Protein AF-W4VEG2-F1 (afdb_monomer_lite)

Foldseek 3Di:
DLLQLLLVLLVVLVCCVPPVVWAWPDADPVNQWTWTWDDDDQEIEIEIEGQDADQALVVVVVVQLVVVVVCVVPVPPPDDGHAYEYEYEHSYQDHHPDPNVVVQWDQDPDPRYGIYGYAYHHPDPVSQVVVCVVVVNDDDDDDDGDPDPVVSVVSSVVSVVVSVVSNVVVVVVVVVVVVVPPVPVVVVVVVVVVVVVVVCCVVVPDDPPDDD

Organism: NCBI:txid1298598

pLDDT: mean 80.99, std 11.55, range [42.34, 93.94]

Sequence (212 aa):
MYIKNQLIQKKLVLHLMEKEEFELLSFSNTREEYLLWKKEKRKTDIVRVSLNQYDWKRDLASSVETFEKRAVQQLRLPFLQERISFHHMFICENQPVDDWEELISSSGRANKIDQSYIYIYGKDKEEIDRFYQQSNVSSSFLFSVPENLLELEYQIELLKQRITQLHKEAEKEILAMFSKGKPRYSYVLLAINILVFLFLEYAGGAPLIPKF

Secondary structure (DSSP, 8-state):
-HHHHHHHHHHHHHHHHHHS-PEEEEE-TTSSEEEEEEEETTEEEEEEEE----SSHHHHHHHHHHHHHHHHHHS---TTTPEEEEEEEEE-S---SS--GGGSEEE-SSTTEEEEEEEEESS-THHHHHHHHHTT---PPPPP--S-HHHHHHHHHHHHHHHHHHHHHHHHHHHHHHHH---HHHHHHHHHHHHHHHHHHHHS--------

Radius of gyration: 25.27 Å; chains: 1; bounding box: 69×48×74 Å

Structure (mmCIF, N/CA/C/O backbone):
data_AF-W4VEG2-F1
#
_entry.id   AF-W4VEG2-F1
#
loop_
_atom_site.group_PDB
_atom_site.id
_atom_site.type_symbol
_atom_site.label_atom_id
_atom_site.label_alt_id
_atom_site.label_comp_id
_atom_site.label_asym_id
_atom_site.label_entity_id
_atom_site.label_seq_id
_atom_site.pdbx_PDB_ins_code
_atom_site.Cartn_x
_atom_site.Cartn_y
_atom_site.Cartn_z
_atom_site.occupancy
_atom_site.B_iso_or_equiv
_atom_site.auth_seq_id
_atom_site.auth_comp_id
_atom_site.auth_asym_id
_atom_site.auth_atom_id
_atom_site.pdbx_PDB_model_num
ATOM 1 N N . MET A 1 1 ? -8.288 3.543 20.782 1.00 66.44 1 MET A N 1
ATOM 2 C CA . MET A 1 1 ? -9.124 2.978 19.705 1.00 66.44 1 MET A CA 1
ATOM 3 C C . MET A 1 1 ? -8.403 3.144 18.356 1.00 66.44 1 MET A C 1
ATOM 5 O O . MET A 1 1 ? -8.053 2.127 17.771 1.00 66.44 1 MET A O 1
ATOM 9 N N . TYR A 1 2 ? -7.877 4.336 18.044 1.00 82.12 2 TYR A N 1
ATOM 10 C CA . TYR A 1 2 ? -6.885 4.593 16.972 1.00 82.12 2 TYR A CA 1
ATOM 11 C C . TYR A 1 2 ? -5.683 3.615 16.869 1.00 82.12 2 TYR A C 1
ATOM 13 O O . TYR A 1 2 ? -5.369 3.128 15.786 1.00 82.12 2 TYR A O 1
ATOM 21 N N . ILE A 1 3 ? -5.032 3.252 17.986 1.00 84.69 3 ILE A N 1
ATOM 22 C CA . ILE A 1 3 ? -3.888 2.307 17.990 1.00 84.69 3 ILE A CA 1
ATOM 23 C C . ILE A 1 3 ? -4.283 0.920 17.449 1.00 84.69 3 ILE A C 1
ATOM 25 O O . ILE A 1 3 ? -3.511 0.285 16.733 1.00 84.69 3 ILE A O 1
ATOM 29 N N . LYS A 1 4 ? -5.509 0.454 17.726 1.00 86.56 4 LYS A N 1
ATOM 30 C CA . LYS A 1 4 ? -5.996 -0.831 17.201 1.00 86.56 4 LYS A CA 1
ATOM 31 C C . LYS A 1 4 ? -6.142 -0.769 15.678 1.00 86.56 4 LYS A C 1
ATOM 33 O O . LYS A 1 4 ? -5.677 -1.676 14.995 1.00 86.56 4 LYS A O 1
ATOM 38 N N . ASN A 1 5 ? -6.680 0.326 15.145 1.00 88.69 5 ASN A N 1
ATOM 39 C CA . ASN A 1 5 ? -6.802 0.539 13.700 1.00 88.69 5 ASN A CA 1
ATOM 40 C C . ASN A 1 5 ? -5.427 0.594 13.024 1.00 88.69 5 ASN A C 1
ATOM 42 O O . ASN A 1 5 ? -5.228 -0.026 11.982 1.00 88.69 5 ASN A O 1
ATOM 46 N N . GLN A 1 6 ? -4.443 1.243 13.656 1.00 89.88 6 GLN A N 1
ATOM 47 C CA . GLN A 1 6 ? -3.061 1.238 13.170 1.00 89.88 6 GLN A CA 1
ATOM 48 C C . GLN A 1 6 ? -2.461 -0.169 13.091 1.00 89.88 6 GLN A C 1
ATOM 50 O O . GLN A 1 6 ? -1.716 -0.454 12.149 1.00 89.88 6 GLN A O 1
ATOM 55 N N . LEU A 1 7 ? -2.749 -1.027 14.076 1.00 89.75 7 LEU A N 1
ATOM 56 C CA . LEU A 1 7 ? -2.309 -2.420 14.065 1.00 89.75 7 LEU A CA 1
ATOM 57 C C . LEU A 1 7 ? -2.978 -3.184 12.916 1.00 89.75 7 LEU A C 1
ATOM 59 O O . LEU A 1 7 ? -2.284 -3.853 12.153 1.00 89.75 7 LEU A O 1
ATOM 63 N N . ILE A 1 8 ? -4.301 -3.064 12.775 1.00 88.88 8 ILE A N 1
ATOM 64 C CA . ILE A 1 8 ? -5.080 -3.740 11.725 1.00 88.88 8 ILE A CA 1
ATOM 65 C C . ILE A 1 8 ? -4.581 -3.322 10.342 1.00 88.88 8 ILE A C 1
ATOM 67 O O . ILE A 1 8 ? -4.252 -4.184 9.533 1.00 88.88 8 ILE A O 1
ATOM 71 N N . GLN A 1 9 ? -4.401 -2.020 10.108 1.00 92.00 9 GLN A N 1
ATOM 72 C CA . GLN A 1 9 ? -3.837 -1.497 8.865 1.00 92.00 9 GLN A CA 1
ATOM 73 C C . GLN A 1 9 ? -2.504 -2.157 8.525 1.00 92.00 9 GLN A C 1
ATOM 75 O O . GLN A 1 9 ? -2.311 -2.639 7.415 1.00 92.00 9 GLN A O 1
ATOM 80 N N . LYS A 1 10 ? -1.571 -2.191 9.479 1.00 92.19 10 LYS A N 1
ATOM 81 C CA . LYS A 1 10 ? -0.222 -2.711 9.229 1.00 92.19 10 LYS A CA 1
ATOM 82 C C . LYS A 1 10 ? -0.215 -4.221 9.044 1.00 92.19 10 LYS A C 1
ATOM 84 O O . LYS A 1 10 ? 0.523 -4.711 8.198 1.00 92.19 10 LYS A O 1
ATOM 89 N N . LYS A 1 11 ? -1.051 -4.951 9.787 1.00 91.19 11 LYS A N 1
ATOM 90 C CA . LYS A 1 11 ? -1.246 -6.390 9.575 1.00 91.19 11 LYS A CA 1
ATOM 91 C C . LYS A 1 11 ? -1.828 -6.668 8.186 1.00 91.19 11 LYS A C 1
ATOM 93 O O . LYS A 1 11 ? -1.342 -7.577 7.525 1.00 91.19 11 LYS A O 1
ATOM 98 N N . LEU A 1 12 ? -2.790 -5.863 7.723 1.00 90.00 12 LEU A N 1
ATOM 99 C CA . LEU A 1 12 ? -3.377 -5.996 6.387 1.00 90.00 12 LEU A CA 1
ATOM 100 C C . LEU A 1 12 ? -2.335 -5.730 5.300 1.00 90.00 12 LEU A C 1
ATOM 102 O O . LEU A 1 12 ? -2.153 -6.553 4.413 1.00 90.00 12 LEU A O 1
ATOM 106 N N . VAL A 1 13 ? -1.613 -4.611 5.398 1.00 92.38 13 VAL A N 1
ATOM 107 C CA . VAL A 1 13 ? -0.546 -4.250 4.452 1.00 92.38 13 VAL A CA 1
ATOM 108 C C . VAL A 1 13 ? 0.514 -5.346 4.392 1.00 92.38 13 VAL A C 1
ATOM 110 O O . VAL A 1 13 ? 0.876 -5.782 3.305 1.00 92.38 13 VAL A O 1
ATOM 113 N N . LEU A 1 14 ? 0.979 -5.835 5.545 1.00 92.00 14 LEU A N 1
ATOM 114 C CA . LEU A 1 14 ? 1.978 -6.899 5.586 1.00 92.00 14 LEU A CA 1
ATOM 115 C C . LEU A 1 14 ? 1.453 -8.199 4.966 1.00 92.00 14 LEU A C 1
ATOM 117 O O . LEU A 1 14 ? 2.168 -8.845 4.209 1.00 92.00 14 LEU A O 1
ATOM 121 N N . HIS A 1 15 ? 0.204 -8.563 5.256 1.00 90.19 15 HIS A N 1
ATOM 122 C CA . HIS A 1 15 ? -0.434 -9.732 4.668 1.00 90.19 15 HIS A CA 1
ATOM 123 C C . HIS A 1 15 ? -0.527 -9.622 3.139 1.00 90.19 15 HIS A C 1
ATOM 125 O O . HIS A 1 15 ? -0.144 -10.561 2.445 1.00 90.19 15 HIS A O 1
ATOM 131 N N . LEU A 1 16 ? -0.946 -8.466 2.612 1.00 90.38 16 LEU A N 1
ATOM 132 C CA . LEU A 1 16 ? -0.981 -8.215 1.169 1.00 90.38 16 LEU A CA 1
ATOM 133 C C . LEU A 1 16 ? 0.408 -8.360 0.534 1.00 90.38 16 LEU A C 1
ATOM 135 O O . LEU A 1 16 ? 0.533 -8.960 -0.530 1.00 90.38 16 LEU A O 1
ATOM 139 N N . MET A 1 17 ? 1.452 -7.861 1.198 1.00 90.62 17 MET A N 1
ATOM 140 C CA . MET A 1 17 ? 2.824 -7.963 0.698 1.00 90.62 17 MET A CA 1
ATOM 141 C C . MET A 1 17 ? 3.369 -9.397 0.729 1.00 90.62 17 MET A C 1
ATOM 143 O O . MET A 1 17 ? 3.946 -9.855 -0.250 1.00 90.62 17 MET A O 1
ATOM 147 N N . GLU A 1 18 ? 3.208 -10.115 1.844 1.00 89.38 18 GLU A N 1
ATOM 148 C CA . GLU A 1 18 ? 3.853 -11.421 2.049 1.00 89.38 18 GLU A CA 1
ATOM 149 C C . GLU A 1 18 ? 3.054 -12.609 1.498 1.00 89.38 18 GLU A C 1
ATOM 151 O O . GLU A 1 18 ? 3.648 -13.637 1.172 1.00 89.38 18 GLU A O 1
ATOM 156 N N . LYS A 1 19 ? 1.718 -12.524 1.457 1.00 86.75 19 LYS A N 1
ATOM 157 C CA . LYS A 1 19 ? 0.848 -13.637 1.031 1.00 86.75 19 LYS A CA 1
ATOM 158 C C . LYS A 1 19 ? 0.295 -13.458 -0.365 1.00 86.75 19 LYS A C 1
ATOM 160 O O . LYS A 1 19 ? 0.164 -14.438 -1.086 1.00 86.75 19 LYS A O 1
ATOM 165 N N . GLU A 1 20 ? -0.008 -12.221 -0.730 1.00 85.62 20 GLU A N 1
ATOM 166 C CA . GLU A 1 20 ? -0.713 -11.917 -1.972 1.00 85.62 20 GLU A CA 1
ATOM 167 C C . GLU A 1 20 ? 0.189 -11.247 -3.013 1.00 85.62 20 GLU A C 1
ATOM 169 O O . GLU A 1 20 ? -0.298 -10.870 -4.078 1.00 85.62 20 GLU A O 1
ATOM 174 N N . GLU A 1 21 ? 1.493 -11.144 -2.730 1.00 87.00 21 GLU A N 1
ATOM 175 C CA . GLU A 1 21 ? 2.531 -10.618 -3.630 1.00 87.00 21 GLU A CA 1
ATOM 176 C C . GLU A 1 21 ? 2.254 -9.181 -4.104 1.00 87.00 21 GLU A C 1
ATOM 178 O O . GLU A 1 21 ? 2.608 -8.790 -5.215 1.00 87.00 21 GLU A O 1
ATOM 183 N N . PHE A 1 22 ? 1.599 -8.375 -3.265 1.00 89.88 22 PHE A N 1
ATOM 184 C CA . PHE A 1 22 ? 1.465 -6.950 -3.533 1.00 89.88 22 PHE A CA 1
ATOM 185 C C . PHE A 1 22 ? 2.784 -6.231 -3.261 1.00 89.88 22 PHE A C 1
ATOM 187 O O . PHE A 1 22 ? 3.398 -6.366 -2.203 1.00 89.88 22 PHE A O 1
ATOM 194 N N . GLU A 1 23 ? 3.180 -5.371 -4.185 1.00 88.38 23 GLU A N 1
ATOM 195 C CA . GLU A 1 23 ? 4.332 -4.505 -4.000 1.00 88.38 23 GLU A CA 1
ATOM 196 C C . GLU A 1 23 ? 3.895 -3.176 -3.376 1.00 88.38 23 GLU A C 1
ATOM 198 O O . GLU A 1 23 ? 2.871 -2.590 -3.739 1.00 88.38 23 GLU A O 1
ATOM 203 N N . LEU A 1 24 ? 4.690 -2.669 -2.434 1.00 90.62 24 LEU A N 1
ATOM 204 C CA . LEU A 1 24 ? 4.470 -1.352 -1.847 1.00 90.62 24 LEU A CA 1
ATOM 205 C C . LEU A 1 24 ? 5.033 -0.275 -2.782 1.00 90.62 24 LEU A C 1
ATOM 207 O O . LEU A 1 24 ? 6.245 -0.209 -2.979 1.00 90.62 24 LEU A O 1
ATOM 211 N N . LEU A 1 25 ? 4.163 0.585 -3.314 1.00 85.81 25 LEU A N 1
ATOM 212 C CA . LEU A 1 25 ? 4.545 1.710 -4.173 1.00 85.81 25 LEU A CA 1
ATOM 213 C C . LEU A 1 25 ? 5.001 2.919 -3.363 1.00 85.81 25 LEU A C 1
ATOM 215 O O . LEU A 1 25 ? 5.999 3.557 -3.685 1.00 85.81 25 LEU A O 1
ATOM 219 N N . SER A 1 26 ? 4.223 3.283 -2.345 1.00 84.88 26 SER A N 1
ATOM 220 C CA . SER A 1 26 ? 4.515 4.427 -1.487 1.00 84.88 26 SER A CA 1
ATOM 221 C C . SER A 1 26 ? 3.699 4.375 -0.200 1.00 84.88 26 SER A C 1
ATOM 223 O O . SER A 1 26 ? 2.746 3.608 -0.056 1.00 84.88 26 SER A O 1
ATOM 225 N N . PHE A 1 27 ? 4.085 5.206 0.759 1.00 86.94 27 PHE A N 1
ATOM 226 C CA . PHE A 1 27 ? 3.334 5.443 1.984 1.00 86.94 27 PHE A CA 1
ATOM 227 C C . PHE A 1 27 ? 3.477 6.910 2.395 1.00 86.94 27 PHE A C 1
ATOM 229 O O . PHE A 1 27 ? 4.456 7.568 2.036 1.00 86.94 27 PHE A O 1
ATOM 236 N N . SER A 1 28 ? 2.498 7.444 3.128 1.00 85.69 28 SER A N 1
ATOM 237 C CA . SER A 1 28 ? 2.560 8.823 3.624 1.00 85.69 28 SER A CA 1
ATOM 238 C C . SER A 1 28 ? 3.651 8.983 4.691 1.00 85.69 28 SER A C 1
ATOM 240 O O . SER A 1 28 ? 3.990 8.030 5.395 1.00 85.69 28 SER A O 1
ATOM 242 N N . ASN A 1 29 ? 4.175 10.200 4.880 1.00 76.19 29 ASN A N 1
ATOM 243 C CA . ASN A 1 29 ? 5.172 10.476 5.929 1.00 76.19 29 ASN A CA 1
ATOM 244 C C . ASN A 1 29 ? 4.663 10.098 7.331 1.00 76.19 29 ASN A C 1
ATOM 246 O O . ASN A 1 29 ? 5.425 9.601 8.157 1.00 76.19 29 ASN A O 1
ATOM 250 N N . THR A 1 30 ? 3.365 10.297 7.578 1.00 80.50 30 THR A N 1
ATOM 251 C CA . THR A 1 30 ? 2.687 9.931 8.830 1.00 80.50 30 THR A CA 1
ATOM 252 C C . THR A 1 30 ? 2.372 8.438 8.928 1.00 80.50 30 THR A C 1
ATOM 254 O O . THR A 1 30 ? 1.980 7.968 9.993 1.00 80.50 30 THR A O 1
ATOM 257 N N . ARG A 1 31 ? 2.582 7.665 7.849 1.00 82.62 31 ARG A N 1
ATOM 258 C CA . ARG A 1 31 ? 2.250 6.234 7.742 1.00 82.62 31 ARG A CA 1
ATOM 259 C C . ARG A 1 31 ? 0.776 5.933 8.015 1.00 82.62 31 ARG A C 1
ATOM 261 O O . ARG A 1 31 ? 0.436 4.850 8.497 1.00 82.62 31 ARG A O 1
ATOM 268 N N . GLU A 1 32 ? -0.071 6.904 7.708 1.00 87.81 32 GLU A N 1
ATOM 269 C CA . GLU A 1 32 ? -1.527 6.797 7.776 1.00 87.81 32 GLU A CA 1
ATOM 270 C C . GLU A 1 32 ? -2.106 6.241 6.483 1.00 87.81 32 GLU A C 1
ATOM 272 O O . GLU A 1 32 ? -3.211 5.709 6.503 1.00 87.81 32 GLU A O 1
ATOM 277 N N . GLU A 1 33 ? -1.349 6.300 5.386 1.00 91.06 33 GLU A N 1
ATOM 278 C CA . GLU A 1 33 ? -1.761 5.781 4.087 1.00 91.06 33 GLU A CA 1
ATOM 279 C C . GLU A 1 33 ? -0.655 4.932 3.470 1.00 91.06 33 GLU A C 1
ATOM 281 O O . GLU A 1 33 ? 0.503 5.351 3.420 1.00 91.06 33 GLU A O 1
ATOM 286 N N . TYR A 1 34 ? -1.032 3.755 2.978 1.00 93.12 34 TYR A N 1
ATOM 287 C CA . TYR A 1 34 ? -0.176 2.860 2.207 1.00 93.12 34 TYR A CA 1
ATOM 288 C C . TYR A 1 34 ? -0.795 2.642 0.838 1.00 93.12 34 TYR A C 1
ATOM 290 O O . TYR A 1 34 ? -2.005 2.433 0.724 1.00 93.12 34 TYR A O 1
ATOM 298 N N . LEU A 1 35 ? 0.047 2.675 -0.187 1.00 92.38 35 LEU A N 1
ATOM 299 C CA . LEU A 1 35 ? -0.332 2.390 -1.554 1.00 92.38 35 LEU A CA 1
ATOM 300 C C . LEU A 1 35 ? 0.396 1.143 -2.027 1.00 92.38 35 LEU A C 1
ATOM 302 O O . LEU A 1 35 ? 1.623 1.131 -2.127 1.00 92.38 35 LEU A O 1
ATOM 306 N N . LEU A 1 36 ? -0.379 0.117 -2.341 1.00 92.19 36 LEU A N 1
ATOM 307 C CA . LEU A 1 36 ? 0.106 -1.131 -2.887 1.00 92.19 36 LEU A CA 1
ATOM 308 C C . LEU A 1 36 ? -0.436 -1.331 -4.294 1.00 92.19 36 LEU A C 1
ATOM 310 O O . LEU A 1 36 ? -1.517 -0.848 -4.635 1.00 92.19 36 LEU A O 1
ATOM 314 N N . TRP A 1 37 ? 0.303 -2.075 -5.098 1.00 89.75 37 TRP A N 1
ATOM 315 C CA . TRP A 1 37 ? -0.172 -2.532 -6.393 1.00 89.75 37 TRP A CA 1
ATOM 316 C C . TRP A 1 37 ? 0.181 -3.992 -6.617 1.00 89.75 37 TRP A C 1
ATOM 318 O O . TRP A 1 37 ? 1.151 -4.515 -6.070 1.00 89.75 37 TRP A O 1
ATOM 328 N N . LYS A 1 38 ? -0.621 -4.639 -7.447 1.00 88.69 38 LYS A N 1
ATOM 329 C CA . LYS A 1 38 ? -0.327 -5.947 -8.001 1.00 88.69 38 LYS A CA 1
ATOM 330 C C . LYS A 1 38 ? -0.684 -5.918 -9.469 1.00 88.69 38 LYS A C 1
ATOM 332 O O . LYS A 1 38 ? -1.748 -5.436 -9.860 1.00 88.69 38 LYS A O 1
ATOM 337 N N . LYS A 1 39 ? 0.223 -6.430 -10.288 1.00 85.12 39 LYS A N 1
ATOM 338 C CA . LYS A 1 39 ?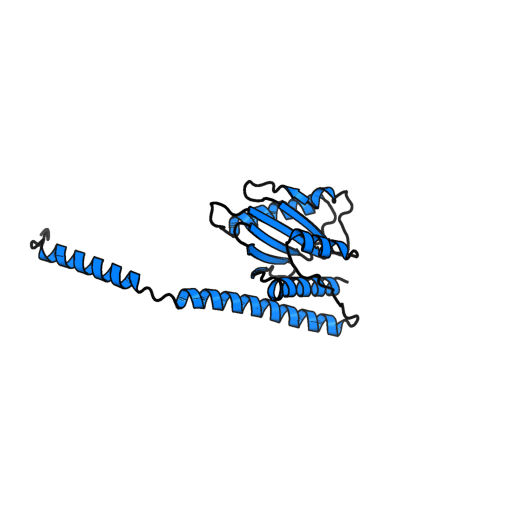 0.002 -6.566 -11.718 1.00 85.12 39 LYS A CA 1
ATOM 339 C C . LYS A 1 39 ? -0.225 -8.027 -12.051 1.00 85.12 39 LYS A C 1
ATOM 341 O O . LYS A 1 39 ? 0.688 -8.838 -11.938 1.00 85.12 39 LYS A O 1
ATOM 346 N N . GLU A 1 40 ? -1.418 -8.346 -12.536 1.00 82.12 40 GLU A N 1
ATOM 347 C CA . GLU A 1 40 ? -1.757 -9.683 -13.004 1.00 82.12 40 GLU A CA 1
ATOM 348 C C . GLU A 1 40 ? -2.207 -9.635 -14.470 1.00 82.12 40 GLU A C 1
ATOM 350 O O . GLU A 1 40 ? -3.285 -9.156 -14.828 1.00 82.12 40 GLU A O 1
ATOM 355 N N . LYS A 1 41 ? -1.358 -10.156 -15.365 1.00 80.12 41 LYS A N 1
ATOM 356 C CA . LYS A 1 41 ? -1.589 -10.185 -16.820 1.00 80.12 41 LYS A CA 1
ATOM 357 C C . LYS A 1 41 ? -1.857 -8.784 -17.402 1.00 80.12 41 LYS A C 1
ATOM 359 O O . LYS A 1 41 ? -0.916 -8.035 -17.648 1.00 80.12 41 LYS A O 1
ATOM 364 N N . ARG A 1 42 ? -3.126 -8.458 -17.681 1.00 79.44 42 ARG A N 1
ATOM 365 C CA . ARG A 1 42 ? -3.599 -7.179 -18.252 1.00 79.44 42 ARG A CA 1
ATOM 366 C C . ARG A 1 42 ? -4.441 -6.363 -17.263 1.00 79.44 42 ARG A C 1
ATOM 368 O O . ARG A 1 42 ? -5.075 -5.389 -17.668 1.00 79.44 42 ARG A O 1
ATOM 375 N N . LYS A 1 43 ? -4.479 -6.771 -15.995 1.00 83.06 43 LYS A N 1
ATOM 376 C CA . LYS A 1 43 ? -5.161 -6.063 -14.919 1.00 83.06 43 LYS A CA 1
ATOM 377 C C . LYS A 1 43 ? -4.131 -5.604 -13.894 1.00 83.06 43 LYS A C 1
ATOM 379 O O . LYS A 1 43 ? -3.197 -6.338 -13.573 1.00 83.06 43 LYS A O 1
ATOM 384 N N . THR A 1 44 ? -4.313 -4.387 -13.412 1.00 86.81 44 THR A N 1
ATOM 385 C CA . THR A 1 44 ? -3.506 -3.821 -12.337 1.00 86.81 44 THR A CA 1
ATOM 386 C C . THR A 1 44 ? -4.450 -3.452 -11.207 1.00 86.81 44 THR A C 1
ATOM 388 O O . THR A 1 44 ? -5.292 -2.568 -11.367 1.00 86.81 44 THR A O 1
ATOM 391 N N . ASP A 1 45 ? -4.316 -4.145 -10.083 1.00 89.88 45 ASP A N 1
ATOM 392 C CA . ASP A 1 45 ? -5.078 -3.879 -8.871 1.00 89.88 45 ASP A CA 1
ATOM 393 C C . ASP A 1 45 ? -4.261 -2.939 -7.987 1.00 89.88 45 ASP A C 1
ATOM 395 O O . ASP A 1 45 ? -3.108 -3.215 -7.650 1.00 89.88 45 ASP A O 1
ATOM 399 N N . ILE A 1 46 ? -4.846 -1.796 -7.642 1.00 90.38 46 ILE A N 1
ATOM 400 C CA . ILE A 1 46 ? -4.226 -0.775 -6.803 1.00 90.38 46 ILE A CA 1
ATOM 401 C C . ILE A 1 46 ? -5.006 -0.705 -5.500 1.00 90.38 46 ILE A C 1
ATOM 403 O O . ILE A 1 46 ? -6.190 -0.373 -5.496 1.00 90.38 46 ILE A O 1
ATOM 407 N N . VAL A 1 47 ? -4.332 -0.985 -4.388 1.00 92.81 47 VAL A N 1
ATOM 408 C CA . VAL A 1 47 ? -4.934 -1.007 -3.055 1.00 92.81 47 VAL A CA 1
ATOM 409 C C . VAL A 1 47 ? -4.400 0.165 -2.244 1.00 92.81 47 VAL A C 1
ATOM 411 O O . VAL A 1 47 ? -3.207 0.251 -1.949 1.00 92.81 47 VAL A O 1
ATOM 414 N N . ARG A 1 48 ? -5.295 1.075 -1.860 1.00 93.94 48 ARG A N 1
ATOM 415 C CA . ARG A 1 48 ? -5.021 2.157 -0.912 1.00 93.94 48 ARG A CA 1
ATOM 416 C C . ARG A 1 48 ? -5.551 1.739 0.451 1.00 93.94 48 ARG A C 1
ATOM 418 O O . ARG A 1 48 ? -6.750 1.537 0.588 1.00 93.94 48 ARG A O 1
ATOM 425 N N . VAL A 1 49 ? -4.690 1.667 1.462 1.00 93.50 49 VAL A N 1
ATOM 426 C CA . VAL A 1 49 ? -5.102 1.396 2.849 1.00 93.50 49 VAL A CA 1
ATOM 427 C C . VAL A 1 49 ? -4.872 2.644 3.697 1.00 93.50 49 VAL A C 1
ATOM 429 O O . VAL A 1 49 ? -3.724 3.029 3.920 1.00 93.50 49 VAL A O 1
ATOM 432 N N . SER A 1 50 ? -5.946 3.272 4.177 1.00 92.88 50 SER A N 1
ATOM 433 C CA . SER A 1 50 ? -5.927 4.571 4.865 1.00 92.88 50 SER A CA 1
ATOM 434 C C . SER A 1 50 ? -6.569 4.505 6.254 1.00 92.88 50 SER A C 1
ATOM 436 O O . SER A 1 50 ? -7.526 3.765 6.471 1.00 92.88 50 SER A O 1
ATOM 438 N N . LEU A 1 51 ? -6.044 5.292 7.195 1.00 92.19 51 LEU A N 1
ATOM 439 C CA . LEU A 1 51 ? -6.649 5.534 8.515 1.00 92.19 51 LEU A CA 1
ATOM 440 C C . LEU A 1 51 ? -7.538 6.783 8.546 1.00 92.19 51 LEU A C 1
ATOM 442 O O . LEU A 1 51 ? -8.079 7.122 9.597 1.00 92.19 51 LEU A O 1
ATOM 446 N N . ASN A 1 52 ? -7.651 7.494 7.424 1.00 90.12 52 ASN A N 1
ATOM 447 C CA . ASN A 1 52 ? -8.435 8.717 7.355 1.00 90.12 52 ASN A CA 1
ATOM 448 C C . ASN A 1 52 ? -9.926 8.410 7.511 1.00 90.12 52 ASN A C 1
ATOM 450 O O . ASN A 1 52 ? -10.441 7.472 6.902 1.00 90.12 52 ASN A O 1
ATOM 454 N N . GLN A 1 53 ? -10.608 9.237 8.299 1.00 88.50 53 GLN A N 1
ATOM 455 C CA . GLN A 1 53 ? -12.058 9.214 8.447 1.00 88.50 53 GLN A CA 1
ATOM 456 C C . GLN A 1 53 ? -12.671 10.363 7.645 1.00 88.50 53 GLN A C 1
ATOM 458 O O . GLN A 1 53 ? -12.116 11.462 7.601 1.00 88.50 53 GLN A O 1
ATOM 463 N N . TYR A 1 54 ? -13.824 10.099 7.035 1.00 89.50 54 TYR A N 1
ATOM 464 C CA . TYR A 1 54 ? -14.618 11.095 6.326 1.00 89.50 54 TYR A CA 1
ATOM 465 C C . TYR A 1 54 ? -16.026 11.117 6.907 1.00 89.50 54 TYR A C 1
ATOM 467 O O . TYR A 1 54 ? -16.692 10.085 6.938 1.00 89.50 54 TYR A O 1
ATOM 475 N N . ASP A 1 55 ? -16.478 12.293 7.334 1.00 88.62 55 ASP A N 1
ATOM 476 C CA . ASP A 1 55 ? -17.791 12.443 7.968 1.00 88.62 55 ASP A CA 1
ATOM 477 C C . ASP A 1 55 ? -18.925 12.576 6.933 1.00 88.62 55 ASP A C 1
ATOM 479 O O . ASP A 1 55 ? -20.075 12.239 7.218 1.00 88.62 55 ASP A O 1
ATOM 483 N N . TRP A 1 56 ? -18.598 12.996 5.703 1.00 88.44 56 TRP A N 1
ATOM 484 C CA . TRP A 1 56 ? -19.560 13.235 4.622 1.00 88.44 56 TRP A CA 1
ATOM 485 C C . TRP A 1 56 ? -19.200 12.501 3.328 1.00 88.44 56 TRP A C 1
ATOM 487 O O . TRP A 1 56 ? -18.038 12.454 2.907 1.00 88.44 56 TRP A O 1
ATOM 497 N N . LYS A 1 57 ? -20.234 12.023 2.620 1.00 89.50 57 LYS A N 1
ATOM 498 C CA . LYS A 1 57 ? -20.121 11.318 1.327 1.00 89.50 57 LYS A CA 1
ATOM 499 C C . LYS A 1 57 ? -19.306 12.100 0.296 1.00 89.50 57 LYS A C 1
ATOM 501 O O . LYS A 1 57 ? -18.497 11.530 -0.434 1.00 89.50 57 LYS A O 1
ATOM 506 N N . ARG A 1 58 ? -19.522 13.417 0.217 1.00 89.88 58 ARG A N 1
ATOM 507 C CA . ARG A 1 58 ? -18.856 14.286 -0.765 1.00 89.88 58 ARG A CA 1
ATOM 508 C C . ARG A 1 58 ? -17.341 14.301 -0.583 1.00 89.88 58 ARG A C 1
ATOM 510 O O . ARG A 1 58 ? -16.610 14.277 -1.571 1.00 89.88 58 ARG A O 1
ATOM 517 N N . ASP A 1 59 ? -16.881 14.335 0.660 1.00 91.06 59 ASP A N 1
ATOM 518 C CA . ASP A 1 59 ? -15.458 14.459 0.965 1.00 91.06 59 ASP A CA 1
ATOM 519 C C . ASP A 1 59 ? -14.739 13.130 0.715 1.00 91.06 59 ASP A C 1
ATOM 521 O O . ASP A 1 59 ? -13.654 13.117 0.127 1.00 91.06 59 ASP A O 1
ATOM 525 N N . LEU A 1 60 ? -15.403 12.012 1.028 1.00 90.12 60 LEU A N 1
ATOM 526 C CA . LEU A 1 60 ? -14.970 10.672 0.635 1.00 90.12 60 LEU A CA 1
ATOM 527 C C . LEU A 1 60 ? -14.849 10.546 -0.894 1.00 90.12 60 LEU A C 1
ATOM 529 O O . LEU A 1 60 ? -13.791 10.172 -1.403 1.00 90.12 60 LEU A O 1
ATOM 533 N N . ALA A 1 61 ? -15.898 10.918 -1.635 1.00 89.31 61 ALA A N 1
ATOM 534 C CA . ALA A 1 61 ? -15.908 10.851 -3.097 1.00 89.31 61 ALA A CA 1
ATOM 535 C C . ALA A 1 61 ? -14.804 11.720 -3.723 1.00 89.31 61 ALA A C 1
ATOM 537 O O . ALA A 1 61 ? -14.102 11.283 -4.635 1.00 89.31 61 ALA A O 1
ATOM 538 N N . SER A 1 62 ? -14.622 12.938 -3.209 1.00 90.44 62 SE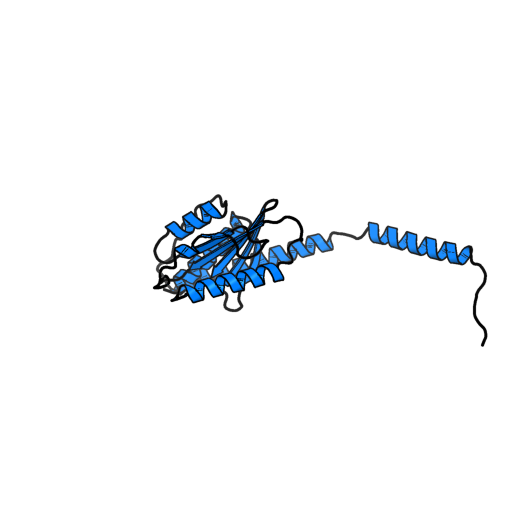R A N 1
ATOM 539 C CA . SER A 1 62 ? -13.581 13.864 -3.663 1.00 90.44 62 SER A CA 1
ATOM 540 C C . SER A 1 62 ? -12.172 13.330 -3.389 1.00 90.44 62 SER A C 1
ATOM 542 O O . SER A 1 62 ? -11.296 13.406 -4.258 1.00 90.44 62 SER A O 1
ATOM 544 N N . SER A 1 63 ? -11.951 12.739 -2.210 1.00 90.62 63 SER A N 1
ATOM 545 C CA . SER A 1 63 ? -10.681 12.100 -1.851 1.00 90.62 63 SER A CA 1
ATOM 546 C C . SER A 1 63 ? -10.344 10.944 -2.790 1.00 90.62 63 SER A C 1
ATOM 548 O O . SER A 1 63 ? -9.224 10.872 -3.302 1.00 90.62 63 SER A O 1
ATOM 550 N N . VAL A 1 64 ? -11.316 10.063 -3.047 1.00 90.69 64 VAL A N 1
ATOM 551 C CA . VAL A 1 64 ? -11.173 8.920 -3.957 1.00 90.69 64 VAL A CA 1
ATOM 552 C C . VAL A 1 64 ? -10.851 9.390 -5.374 1.00 90.69 64 VAL A C 1
ATOM 554 O O . VAL A 1 64 ? -9.828 8.994 -5.931 1.00 90.69 64 VAL A O 1
ATOM 557 N N . GLU A 1 65 ? -11.640 10.311 -5.928 1.00 89.38 65 GLU A N 1
ATOM 558 C CA . GLU A 1 65 ? -11.445 10.795 -7.298 1.00 89.38 65 GLU A CA 1
ATOM 559 C C . GLU A 1 65 ? -10.098 11.514 -7.481 1.00 89.38 65 GLU A C 1
ATOM 561 O O . GLU A 1 65 ? -9.396 11.314 -8.478 1.00 89.38 65 GLU A O 1
ATOM 566 N N . THR A 1 66 ? -9.714 12.354 -6.517 1.00 89.06 66 THR A N 1
ATOM 567 C CA . THR A 1 66 ? -8.439 13.085 -6.564 1.00 89.06 66 THR A CA 1
ATOM 568 C C . THR A 1 66 ? -7.258 12.124 -6.490 1.00 89.06 66 THR A C 1
ATOM 570 O O . THR A 1 66 ? -6.281 12.276 -7.231 1.00 89.06 66 THR A O 1
ATOM 573 N N . PHE A 1 67 ? -7.354 11.115 -5.621 1.00 89.31 67 PHE A N 1
ATOM 574 C CA . PHE A 1 67 ? -6.339 10.084 -5.491 1.00 89.31 67 PHE A CA 1
ATOM 575 C C . PHE A 1 67 ? -6.180 9.287 -6.785 1.00 89.31 67 PHE A C 1
ATOM 577 O O . PHE A 1 67 ? -5.066 9.165 -7.284 1.00 89.31 67 PHE A O 1
ATOM 584 N N . GLU A 1 68 ? -7.275 8.794 -7.361 1.00 88.62 68 GLU A N 1
ATOM 585 C CA . GLU A 1 68 ? -7.243 7.979 -8.578 1.00 88.62 68 GLU A CA 1
ATOM 586 C C . GLU A 1 68 ? -6.617 8.728 -9.751 1.00 88.62 68 GLU A C 1
ATOM 588 O O . GLU A 1 68 ? -5.725 8.207 -10.425 1.00 88.62 68 GLU A O 1
ATOM 593 N N . LYS A 1 69 ? -7.009 9.992 -9.955 1.00 85.69 69 LYS A N 1
ATOM 594 C CA . LYS A 1 69 ? -6.416 10.848 -10.992 1.00 85.69 69 LYS A CA 1
ATOM 595 C C . LYS A 1 69 ? -4.909 10.996 -10.798 1.00 85.69 69 LYS A C 1
ATOM 597 O O . LYS A 1 69 ? -4.151 10.845 -11.758 1.00 85.69 69 LYS A O 1
ATOM 602 N N . ARG A 1 70 ? -4.465 11.264 -9.566 1.00 85.12 70 ARG A N 1
ATOM 603 C CA . ARG A 1 70 ? -3.040 11.401 -9.241 1.00 85.12 70 ARG A CA 1
ATOM 604 C C . ARG A 1 70 ? -2.292 10.081 -9.428 1.00 85.12 70 ARG A C 1
ATOM 606 O O . ARG A 1 70 ? -1.218 10.087 -10.024 1.00 85.12 70 ARG A O 1
ATOM 613 N N . ALA A 1 71 ? -2.849 8.968 -8.962 1.00 82.94 71 ALA A N 1
ATOM 614 C CA . ALA A 1 71 ? -2.244 7.647 -9.073 1.00 82.94 71 ALA A CA 1
ATOM 615 C C . ALA A 1 71 ? -2.044 7.262 -10.545 1.00 82.94 71 ALA A C 1
ATOM 617 O O . ALA A 1 71 ? -0.937 6.907 -10.938 1.00 82.94 71 ALA A O 1
ATOM 618 N N . VAL A 1 72 ? -3.060 7.442 -11.396 1.00 80.38 72 VAL A N 1
ATOM 619 C CA . VAL A 1 72 ? -2.948 7.165 -12.841 1.00 80.38 72 VAL A CA 1
ATOM 620 C C . VAL A 1 72 ? -1.873 8.032 -13.510 1.00 80.38 72 VAL A C 1
ATOM 622 O O . VAL A 1 72 ? -1.146 7.547 -14.377 1.00 80.38 72 VAL A O 1
ATOM 625 N N . GLN A 1 73 ? -1.738 9.301 -13.110 1.00 79.12 73 GLN A N 1
ATOM 626 C CA . GLN A 1 73 ? -0.689 10.190 -13.628 1.00 79.12 73 GLN A CA 1
ATOM 627 C C . GLN A 1 73 ? 0.717 9.772 -13.171 1.00 79.12 73 GLN A C 1
ATOM 629 O O . GLN A 1 73 ? 1.665 9.835 -13.955 1.00 79.12 73 GLN A O 1
ATOM 634 N N . GLN A 1 74 ? 0.859 9.356 -11.911 1.00 76.31 74 GLN A N 1
ATOM 635 C CA . GLN A 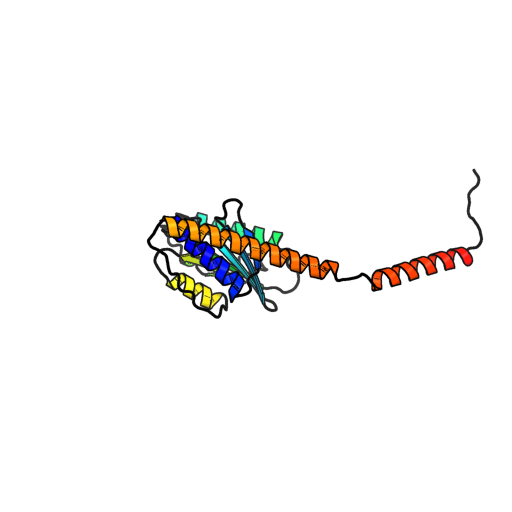1 74 ? 2.147 9.014 -11.308 1.00 76.31 74 GLN A CA 1
ATOM 636 C C . GLN A 1 74 ? 2.650 7.632 -11.716 1.00 76.31 74 GLN A C 1
ATOM 638 O O . GLN A 1 74 ? 3.840 7.489 -11.986 1.00 76.31 74 GLN A O 1
ATOM 643 N N . LEU A 1 75 ? 1.765 6.635 -11.808 1.00 70.62 75 LEU A N 1
ATO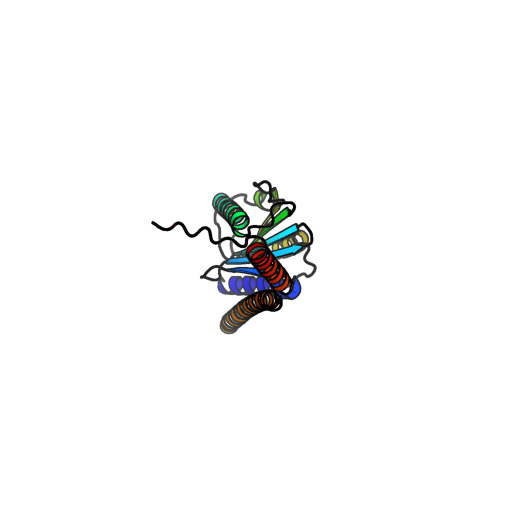M 644 C CA . LEU A 1 75 ? 2.167 5.255 -12.075 1.00 70.62 75 LEU A CA 1
ATOM 645 C C . LEU A 1 75 ? 2.725 5.042 -13.494 1.00 70.62 75 LEU A C 1
ATOM 647 O O . LEU A 1 75 ? 3.281 3.980 -13.750 1.00 70.62 75 LEU A O 1
ATOM 651 N N . ARG A 1 76 ? 2.613 6.022 -14.413 1.00 65.06 76 ARG A N 1
ATOM 652 C CA . ARG A 1 76 ? 3.145 5.972 -15.798 1.00 65.06 76 ARG A CA 1
ATOM 653 C C . ARG A 1 76 ? 2.978 4.590 -16.465 1.00 65.06 76 ARG A C 1
ATOM 655 O O . ARG A 1 76 ? 3.856 4.147 -17.203 1.00 65.06 76 ARG A O 1
ATOM 662 N N . LEU A 1 77 ? 1.856 3.913 -16.194 1.00 64.00 77 LEU A N 1
ATOM 663 C CA . LEU A 1 77 ? 1.606 2.547 -16.661 1.00 64.00 77 LEU A CA 1
ATOM 664 C C . LEU A 1 77 ? 1.682 2.517 -18.195 1.00 64.00 77 LEU A C 1
ATOM 666 O O . LEU A 1 77 ? 1.159 3.438 -18.843 1.00 64.00 77 LEU A O 1
ATOM 670 N N . PRO A 1 78 ? 2.341 1.505 -18.792 1.00 55.91 78 PRO A N 1
ATOM 671 C CA . PRO A 1 78 ? 2.522 1.430 -20.233 1.00 55.91 78 PRO A CA 1
ATOM 672 C C . PRO A 1 78 ? 1.171 1.516 -20.953 1.00 55.91 78 PRO A C 1
ATOM 674 O O . PRO A 1 78 ? 0.183 0.876 -20.604 1.00 55.91 78 PRO A O 1
ATOM 677 N N . PHE A 1 79 ? 1.136 2.390 -21.956 1.00 49.06 79 PHE A N 1
ATOM 678 C CA . PHE A 1 79 ? -0.052 3.128 -22.383 1.00 49.06 79 PHE A CA 1
ATOM 679 C C . PHE A 1 79 ? -1.168 2.306 -23.055 1.00 49.06 79 PHE A C 1
ATOM 681 O O . PHE A 1 79 ? -2.203 2.891 -23.362 1.00 49.06 79 PHE A O 1
ATOM 688 N N . LEU A 1 80 ? -0.988 1.006 -23.325 1.00 53.91 80 LEU A N 1
ATOM 689 C CA . LEU A 1 80 ? -1.781 0.339 -24.366 1.00 53.91 80 LEU A CA 1
ATOM 690 C C . LEU A 1 80 ? -2.883 -0.636 -23.934 1.00 53.91 80 LEU A C 1
ATOM 692 O O . LEU A 1 80 ? -3.737 -0.892 -24.778 1.00 53.91 80 LEU A O 1
ATOM 696 N N . GLN A 1 81 ? -2.922 -1.209 -22.722 1.00 55.62 81 GLN A N 1
ATOM 697 C CA . GLN A 1 81 ? -3.892 -2.307 -22.498 1.00 55.62 81 GLN A CA 1
ATOM 698 C C . GLN A 1 81 ? -4.246 -2.683 -21.055 1.00 55.62 81 GLN A C 1
ATOM 700 O O . GLN A 1 81 ? -4.967 -3.662 -20.861 1.00 55.62 81 GLN A O 1
ATOM 705 N N . GLU A 1 82 ? -3.751 -1.959 -20.055 1.00 66.75 82 GLU A N 1
ATOM 706 C CA . GLU A 1 82 ? -3.966 -2.340 -18.658 1.00 66.75 82 GLU A CA 1
ATOM 707 C C . GLU A 1 82 ? -5.247 -1.714 -18.114 1.00 66.75 82 GLU A C 1
ATOM 709 O O . GLU A 1 82 ? -5.411 -0.492 -18.129 1.00 66.75 82 GLU A O 1
ATOM 714 N N . ARG A 1 83 ? -6.162 -2.573 -17.656 1.00 81.38 83 ARG A N 1
ATOM 715 C CA . ARG A 1 83 ? -7.347 -2.164 -16.903 1.00 81.38 83 ARG A CA 1
ATOM 716 C C . ARG A 1 83 ? -6.954 -1.992 -15.447 1.00 81.38 83 ARG A C 1
ATOM 718 O O . ARG A 1 83 ? -6.381 -2.910 -14.860 1.00 81.38 83 ARG A O 1
ATOM 725 N N . ILE A 1 84 ? -7.237 -0.823 -14.887 1.00 85.88 84 ILE A N 1
ATOM 726 C CA . ILE A 1 84 ? -6.896 -0.515 -13.500 1.00 85.88 84 ILE A CA 1
ATOM 727 C C . ILE A 1 84 ? -8.142 -0.687 -12.638 1.00 85.88 84 ILE A C 1
ATOM 729 O O . ILE A 1 84 ? -9.176 -0.081 -12.931 1.00 85.88 84 ILE A O 1
ATOM 733 N N . SER A 1 85 ? -8.022 -1.469 -11.572 1.00 89.25 85 SER A N 1
ATOM 734 C CA . SER A 1 85 ? -9.031 -1.565 -10.520 1.00 89.25 85 SER A CA 1
ATOM 735 C C . SER A 1 85 ? -8.481 -0.941 -9.244 1.00 89.25 85 SER A C 1
ATOM 737 O O . SER A 1 85 ? -7.396 -1.295 -8.786 1.00 89.25 85 SER A O 1
ATOM 739 N N . PHE A 1 86 ? -9.213 0.018 -8.684 1.00 90.25 86 PHE A N 1
ATOM 740 C CA . PHE A 1 86 ? -8.869 0.649 -7.416 1.00 90.25 86 PHE A CA 1
ATOM 741 C C . PHE A 1 86 ? -9.668 0.031 -6.275 1.00 90.25 86 PHE A C 1
ATOM 743 O O . PHE A 1 86 ? -10.880 -0.143 -6.374 1.00 90.25 86 PHE A O 1
ATOM 750 N N . HIS A 1 87 ? -8.982 -0.236 -5.172 1.00 92.25 87 HIS A N 1
ATOM 751 C CA . HIS A 1 87 ? -9.557 -0.714 -3.925 1.00 92.25 87 HIS A CA 1
ATOM 752 C C . HIS A 1 87 ? -9.135 0.237 -2.802 1.00 92.25 87 HIS A C 1
ATOM 754 O O . HIS A 1 87 ? -7.967 0.278 -2.412 1.00 92.25 87 HIS A O 1
ATOM 760 N N . HIS A 1 88 ? -10.075 1.025 -2.289 1.00 92.38 88 HIS A N 1
ATOM 761 C CA . HIS A 1 88 ? -9.850 1.981 -1.208 1.00 92.38 88 HIS A CA 1
ATOM 762 C C . HIS A 1 88 ? -10.364 1.394 0.100 1.00 92.38 88 HIS A C 1
ATOM 764 O O . HIS A 1 88 ? -11.567 1.297 0.313 1.00 92.38 88 HIS A O 1
ATOM 770 N N . MET A 1 89 ? -9.445 0.992 0.969 1.00 91.56 89 MET A N 1
ATOM 771 C CA . MET A 1 89 ? -9.722 0.440 2.288 1.00 91.56 89 MET A CA 1
ATOM 772 C C . MET A 1 89 ? -9.506 1.519 3.352 1.00 91.56 89 MET A C 1
ATOM 774 O O . MET A 1 89 ? -8.368 1.912 3.623 1.00 91.56 89 MET A O 1
ATOM 778 N N . PHE A 1 90 ? -10.588 1.981 3.968 1.00 91.44 90 PHE A N 1
ATOM 779 C CA . PHE A 1 90 ? -10.567 2.923 5.083 1.00 91.44 90 PHE A CA 1
ATOM 780 C C . PHE A 1 90 ? -10.773 2.168 6.393 1.00 91.44 90 PHE A C 1
ATOM 782 O O . PHE A 1 90 ? -11.768 1.472 6.561 1.00 91.44 90 PHE A O 1
ATOM 789 N N . ILE A 1 91 ? -9.825 2.282 7.320 1.00 89.56 91 ILE A N 1
ATOM 790 C CA . ILE A 1 91 ? -9.881 1.634 8.635 1.00 89.56 91 ILE A CA 1
ATOM 791 C C . ILE A 1 91 ? -10.192 2.721 9.663 1.00 89.56 91 ILE A C 1
ATOM 793 O O . ILE A 1 91 ? -9.293 3.294 10.289 1.00 89.56 91 ILE A O 1
ATOM 797 N N . CYS A 1 92 ? -11.477 3.033 9.800 1.00 87.12 92 CYS A N 1
ATOM 798 C CA . CYS A 1 92 ? -11.983 4.099 10.657 1.00 87.12 92 CYS A CA 1
ATOM 799 C C . CYS A 1 92 ? -13.175 3.624 11.492 1.00 87.12 92 CYS A C 1
ATOM 801 O O . CYS A 1 92 ? -13.859 2.664 11.159 1.00 87.12 92 CYS A O 1
ATOM 803 N N . GLU A 1 93 ? -13.401 4.279 12.628 1.00 81.69 93 GLU A N 1
ATOM 804 C CA . GLU A 1 93 ? -14.400 3.827 13.605 1.00 81.69 93 GLU A CA 1
ATOM 805 C C . GLU A 1 93 ? -15.827 4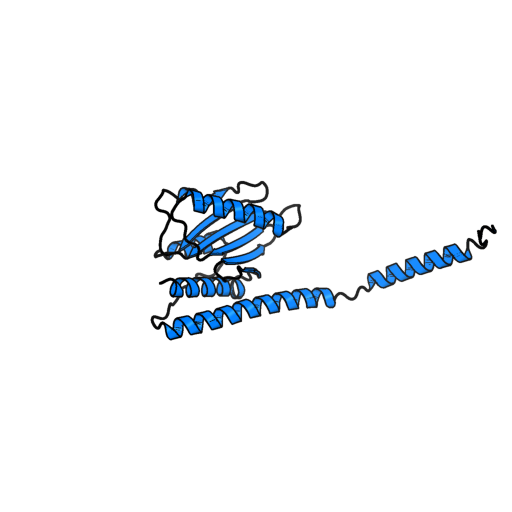.143 13.161 1.00 81.69 93 GLU A C 1
ATOM 807 O O . GLU A 1 93 ? -16.745 3.378 13.455 1.00 81.69 93 GLU A O 1
ATOM 812 N N . ASN A 1 94 ? -15.990 5.253 12.441 1.00 81.19 94 ASN A N 1
ATOM 813 C CA . ASN A 1 94 ? -17.278 5.749 11.989 1.00 81.19 94 ASN A CA 1
ATOM 814 C C . ASN A 1 94 ? -17.328 5.794 10.463 1.00 81.19 94 ASN A C 1
ATOM 816 O O . ASN A 1 94 ? -16.338 6.119 9.803 1.00 81.19 94 ASN A O 1
ATOM 820 N N . GLN A 1 95 ? -18.502 5.477 9.930 1.00 84.31 95 GLN A N 1
ATOM 821 C CA . GLN A 1 95 ? -18.846 5.682 8.530 1.00 84.31 95 GLN A CA 1
ATOM 822 C C . GLN A 1 95 ? -19.398 7.105 8.331 1.00 84.31 95 GLN A C 1
ATOM 824 O O . GLN A 1 95 ? -19.827 7.727 9.310 1.00 84.31 95 GLN A O 1
ATOM 829 N N . PRO A 1 96 ? -19.409 7.622 7.089 1.00 83.94 96 PRO A N 1
ATOM 830 C CA . PRO A 1 96 ? -20.085 8.874 6.774 1.00 83.94 96 PRO A CA 1
ATOM 831 C C . PRO A 1 96 ? -21.551 8.859 7.220 1.00 83.94 96 PRO A C 1
ATOM 833 O O . PRO A 1 96 ? -22.207 7.820 7.172 1.00 83.94 96 PRO A O 1
ATOM 836 N N . VAL A 1 97 ? -22.064 10.021 7.623 1.00 81.50 97 VAL A N 1
ATOM 837 C CA . VAL A 1 97 ? -23.436 10.149 8.151 1.00 81.50 97 VAL A CA 1
ATOM 838 C C . VAL A 1 97 ? -24.496 10.090 7.040 1.00 81.50 97 VAL A C 1
ATOM 840 O O . VAL A 1 97 ? -25.630 9.696 7.295 1.00 81.50 97 VAL A O 1
ATOM 843 N N . ASP A 1 98 ? -24.128 10.471 5.816 1.00 85.88 98 ASP A N 1
ATOM 844 C CA . ASP A 1 98 ? -25.014 10.480 4.644 1.00 85.88 98 ASP A CA 1
ATOM 845 C C . ASP A 1 98 ? -24.983 9.138 3.888 1.00 85.88 98 ASP A C 1
ATOM 847 O O . ASP A 1 98 ? -24.024 8.379 4.021 1.00 85.88 98 ASP A O 1
ATOM 851 N N . ASP A 1 99 ? -25.959 8.905 2.999 1.00 83.44 99 ASP A N 1
ATOM 852 C CA . ASP A 1 99 ? -26.079 7.705 2.148 1.00 83.44 99 ASP A CA 1
ATOM 853 C C . ASP A 1 99 ? -24.885 7.528 1.184 1.00 83.44 99 ASP A C 1
ATOM 855 O O . ASP A 1 99 ? -24.923 7.888 -0.001 1.00 83.44 99 ASP A O 1
ATOM 859 N N . TRP A 1 100 ? -23.778 6.991 1.694 1.00 82.81 100 TRP A N 1
ATOM 860 C CA . TRP A 1 100 ? -22.516 6.801 0.976 1.00 82.81 100 TRP A CA 1
ATOM 861 C C . TRP A 1 100 ? -22.428 5.455 0.250 1.00 82.81 100 TRP A C 1
ATOM 863 O O 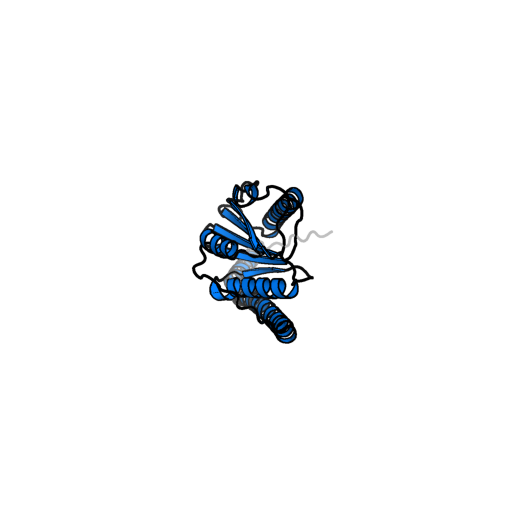. TRP A 1 100 ? -21.544 5.288 -0.588 1.00 82.81 100 TRP A O 1
ATOM 873 N N . GLU A 1 101 ? -23.345 4.527 0.526 1.00 80.38 101 GLU A N 1
ATOM 874 C CA . GLU A 1 101 ? -23.347 3.147 0.020 1.00 80.38 101 GLU A CA 1
ATOM 875 C C . GLU A 1 101 ? -23.340 3.065 -1.515 1.00 80.38 101 GLU A C 1
ATOM 877 O O . GLU A 1 101 ? -22.727 2.178 -2.104 1.00 80.38 101 GLU A O 1
ATOM 882 N N . GLU A 1 102 ? -23.921 4.056 -2.193 1.00 80.69 102 GLU A N 1
ATOM 883 C CA . GLU A 1 102 ? -23.860 4.184 -3.656 1.00 80.69 102 GLU A CA 1
ATOM 884 C C . GLU A 1 102 ? -22.422 4.303 -4.203 1.00 80.69 102 GLU A C 1
ATOM 886 O O . GLU A 1 102 ? -22.189 4.097 -5.393 1.00 80.69 102 GLU A O 1
ATOM 891 N N . LEU A 1 103 ? -21.447 4.656 -3.357 1.00 77.50 103 LEU A N 1
ATOM 892 C CA . LEU A 1 103 ? -20.032 4.765 -3.716 1.00 77.50 103 LEU A CA 1
ATOM 893 C C . LEU A 1 103 ? -19.249 3.457 -3.518 1.00 77.50 103 LEU A C 1
ATOM 895 O O . LEU A 1 103 ? -18.079 3.410 -3.894 1.00 77.50 103 LEU A O 1
ATOM 899 N N . ILE A 1 104 ? -19.859 2.406 -2.948 1.00 79.88 104 ILE A N 1
ATOM 900 C CA . ILE A 1 104 ? -19.194 1.122 -2.648 1.00 79.88 104 ILE A CA 1
ATOM 901 C C . ILE A 1 104 ? -18.551 0.517 -3.897 1.00 79.88 104 ILE A C 1
ATOM 903 O O . ILE A 1 104 ? -17.437 -0.005 -3.837 1.00 79.88 104 ILE A O 1
ATOM 907 N N . SER A 1 105 ? -19.242 0.600 -5.032 1.00 77.44 105 SER A N 1
ATOM 908 C CA . SER A 1 105 ? -18.710 0.197 -6.327 1.00 77.44 105 SER A CA 1
ATOM 909 C C . SER A 1 105 ? -19.130 1.199 -7.386 1.00 77.44 105 SER A C 1
ATOM 911 O O . SER A 1 105 ? -20.321 1.367 -7.649 1.00 77.44 105 SER A O 1
ATOM 913 N N . SER A 1 106 ? -18.157 1.828 -8.032 1.00 74.88 106 SER A N 1
ATOM 914 C CA . SER A 1 106 ? -18.408 2.711 -9.165 1.00 74.88 106 SER A CA 1
ATOM 915 C C . SER A 1 106 ? -17.551 2.309 -10.359 1.00 74.88 106 SER A C 1
ATOM 917 O O . SER A 1 106 ? -16.411 1.858 -10.216 1.00 74.88 106 SER A O 1
ATOM 919 N N . SER A 1 107 ? -18.106 2.455 -11.563 1.00 68.38 107 SER A N 1
ATOM 920 C CA . SER A 1 107 ? -17.301 2.414 -12.782 1.00 68.38 107 SER A CA 1
ATOM 921 C C . SER A 1 107 ? -16.361 3.613 -12.773 1.00 68.38 107 SER A C 1
ATOM 923 O O . SER A 1 107 ? -16.797 4.739 -12.502 1.00 68.38 107 SER A O 1
ATOM 925 N N . GLY A 1 108 ? -15.086 3.385 -13.073 1.00 61.56 108 GLY A N 1
ATOM 926 C CA . GLY A 1 108 ? -14.085 4.442 -13.065 1.00 61.56 108 GLY A CA 1
ATOM 927 C C . GLY A 1 108 ? -14.483 5.638 -13.932 1.00 61.56 108 GLY A C 1
ATOM 928 O O . GLY A 1 108 ? -14.917 5.486 -15.071 1.00 61.56 108 GLY A O 1
ATOM 929 N N . ARG A 1 109 ? -14.311 6.861 -13.414 1.00 60.28 109 ARG A N 1
ATOM 930 C CA . ARG A 1 109 ? -14.655 8.100 -14.147 1.00 60.28 109 ARG A CA 1
ATOM 931 C C . ARG A 1 109 ? -13.674 8.435 -15.281 1.00 60.28 109 ARG A C 1
ATOM 933 O O . ARG A 1 109 ? -13.895 9.388 -16.023 1.00 60.28 109 ARG A O 1
ATOM 940 N N . ALA A 1 110 ? -12.577 7.687 -15.408 1.00 62.16 110 ALA A N 1
ATOM 941 C CA . ALA A 1 110 ? -11.534 7.904 -16.405 1.00 62.16 110 ALA A CA 1
ATOM 942 C C . ALA A 1 110 ? -11.350 6.667 -17.291 1.00 62.16 110 ALA A C 1
ATOM 944 O O . ALA A 1 110 ? -11.411 5.543 -16.813 1.00 62.16 110 ALA A O 1
ATOM 945 N N . ASN A 1 111 ? -11.008 6.885 -18.563 1.00 62.47 111 ASN A N 1
ATOM 946 C CA . ASN A 1 111 ? -10.978 5.870 -19.629 1.00 62.47 111 ASN A CA 1
ATOM 947 C C . ASN A 1 111 ? -10.031 4.661 -19.396 1.00 62.47 111 ASN A C 1
ATOM 949 O O . ASN A 1 111 ? -10.019 3.731 -20.193 1.00 62.47 111 ASN A O 1
ATOM 953 N N . LYS A 1 112 ? -9.197 4.686 -18.346 1.00 70.38 112 LYS A N 1
ATOM 954 C CA . LYS A 1 112 ? -8.268 3.601 -17.956 1.00 70.38 112 LYS A CA 1
ATOM 955 C C . LYS A 1 112 ? -8.679 2.871 -16.669 1.00 70.38 112 LYS A C 1
ATOM 957 O O . LYS A 1 112 ? -8.083 1.848 -16.335 1.00 70.38 112 LYS A O 1
ATOM 962 N N . ILE A 1 113 ? -9.647 3.417 -15.935 1.00 78.62 113 ILE A N 1
ATOM 963 C CA . ILE A 1 113 ? -10.119 2.880 -14.661 1.00 78.62 113 ILE A CA 1
ATOM 964 C C . ILE A 1 113 ? -11.347 2.030 -14.960 1.00 78.62 113 ILE A C 1
ATOM 966 O O . ILE A 1 113 ? -12.361 2.557 -15.405 1.00 78.62 113 ILE A O 1
ATOM 970 N N . ASP A 1 114 ? -11.241 0.724 -14.739 1.00 80.44 114 ASP A N 1
ATOM 971 C CA . ASP A 1 114 ? -12.350 -0.207 -14.956 1.00 80.44 114 ASP A CA 1
ATOM 972 C C . ASP A 1 114 ? -13.326 -0.102 -13.778 1.00 80.44 114 ASP A C 1
ATOM 974 O O . ASP A 1 114 ? -14.507 0.209 -13.937 1.00 80.44 114 ASP A O 1
ATOM 978 N N . GLN A 1 115 ? -12.800 -0.270 -12.562 1.00 84.50 115 GLN A N 1
ATOM 979 C CA . GLN A 1 115 ? -13.598 -0.344 -11.342 1.00 84.50 115 GLN A CA 1
ATOM 980 C C . GLN A 1 115 ? -12.929 0.407 -10.194 1.00 84.50 115 GLN A C 1
ATOM 982 O O . GLN A 1 115 ? -11.707 0.379 -10.047 1.00 84.50 115 GLN A O 1
ATOM 987 N N . SER A 1 116 ? -13.745 1.059 -9.373 1.00 87.25 116 SER A N 1
ATOM 988 C CA . SER A 1 116 ? -13.342 1.660 -8.108 1.00 87.25 116 SER A CA 1
ATOM 989 C C . SER A 1 116 ? -14.232 1.127 -6.996 1.00 87.25 116 SER A C 1
ATOM 991 O O . SER A 1 116 ? -15.461 1.208 -7.082 1.00 87.25 116 SER A O 1
ATOM 993 N N . TYR A 1 117 ? -13.595 0.564 -5.975 1.00 88.25 117 TYR A N 1
ATOM 994 C CA . TYR A 1 117 ? -14.244 -0.029 -4.821 1.00 88.25 117 TYR A CA 1
ATOM 995 C C . TYR A 1 117 ? -13.852 0.699 -3.546 1.00 88.25 117 TYR A C 1
ATOM 997 O O . TYR A 1 117 ? -12.671 0.972 -3.319 1.00 88.25 117 TYR A O 1
ATOM 1005 N N . ILE A 1 118 ? -14.836 0.966 -2.696 1.00 87.81 118 ILE A N 1
ATOM 1006 C CA . ILE A 1 118 ? -14.634 1.563 -1.378 1.00 87.81 118 ILE A CA 1
ATOM 1007 C C . ILE A 1 118 ? -15.038 0.543 -0.318 1.00 87.81 118 ILE A C 1
ATOM 1009 O O . ILE A 1 118 ? -16.090 -0.084 -0.425 1.00 87.81 118 ILE A O 1
ATOM 1013 N N . TYR A 1 119 ? -14.203 0.392 0.705 1.00 87.44 119 TYR A N 1
ATOM 1014 C CA . TYR A 1 119 ? -14.428 -0.467 1.863 1.00 87.44 119 TYR A CA 1
ATOM 1015 C C . TYR A 1 119 ? -14.179 0.352 3.125 1.00 87.44 119 TYR A C 1
ATOM 1017 O O . TYR A 1 119 ? -13.141 1.012 3.229 1.00 87.44 119 TYR A O 1
ATOM 1025 N N . ILE A 1 120 ? -15.114 0.321 4.075 1.00 85.94 120 ILE A N 1
ATOM 1026 C CA . ILE A 1 120 ? -14.980 1.046 5.346 1.00 85.94 120 ILE A CA 1
ATOM 1027 C C . ILE A 1 120 ? -15.019 0.046 6.495 1.00 85.94 120 ILE A C 1
ATOM 1029 O O . ILE A 1 120 ? -16.078 -0.359 6.966 1.00 85.94 120 ILE A O 1
ATOM 1033 N N . TYR A 1 121 ? -13.837 -0.340 6.962 1.00 82.25 121 TYR A N 1
ATOM 1034 C CA . TYR A 1 121 ? -13.676 -1.260 8.073 1.00 82.25 121 TYR A CA 1
ATOM 1035 C C . TYR A 1 121 ? -13.765 -0.519 9.412 1.00 82.25 121 TYR A C 1
ATOM 1037 O O . TYR A 1 121 ? -12.811 0.142 9.832 1.00 82.25 121 TYR A O 1
ATOM 1045 N N . GLY A 1 122 ? -14.909 -0.673 10.082 1.00 74.50 122 GLY A N 1
ATOM 1046 C CA . GLY A 1 122 ? -15.156 -0.186 11.441 1.00 74.50 122 GLY A CA 1
ATOM 1047 C C . GLY A 1 122 ? -15.407 -1.329 12.421 1.00 74.50 122 GLY A C 1
ATOM 1048 O O . GLY A 1 122 ? -14.481 -1.825 13.065 1.00 74.50 122 GLY A O 1
ATOM 1049 N N . LYS A 1 123 ? -16.671 -1.748 12.552 1.00 60.09 123 LYS A N 1
ATOM 1050 C CA . LYS A 1 123 ? -17.073 -2.891 13.394 1.00 60.09 123 LYS A CA 1
ATOM 1051 C C . LYS A 1 123 ? -17.340 -4.170 12.604 1.00 60.09 123 LYS A C 1
ATOM 1053 O O . LYS A 1 123 ? -17.136 -5.256 13.148 1.00 60.09 123 LYS A O 1
ATOM 1058 N N . ASP A 1 124 ? -17.743 -4.042 11.345 1.00 64.12 124 ASP A N 1
ATOM 1059 C CA . ASP A 1 124 ? -18.185 -5.172 10.537 1.00 64.12 124 ASP A CA 1
ATOM 1060 C C . ASP A 1 124 ? -17.017 -5.799 9.778 1.00 64.12 124 ASP A C 1
ATOM 1062 O O . ASP A 1 124 ? -16.301 -5.147 9.016 1.00 64.12 124 ASP A O 1
ATOM 1066 N N . LYS A 1 125 ? -16.810 -7.099 10.009 1.00 66.19 125 LYS A N 1
ATOM 1067 C CA . LYS A 1 125 ? -15.737 -7.873 9.366 1.00 66.19 125 LYS A CA 1
ATOM 1068 C C . LYS A 1 125 ? -15.997 -8.146 7.882 1.00 66.19 125 LYS A C 1
ATOM 1070 O O . LYS A 1 125 ? -15.056 -8.445 7.152 1.00 66.19 125 LYS A O 1
ATOM 1075 N N . GLU A 1 126 ? -17.243 -7.993 7.444 1.00 72.44 126 GLU A N 1
ATOM 1076 C CA . GLU A 1 126 ? -17.719 -8.340 6.101 1.00 72.44 126 GLU A CA 1
ATOM 1077 C C . GLU A 1 126 ? -17.038 -7.524 4.990 1.00 72.44 126 GLU A C 1
ATOM 1079 O O . GLU A 1 126 ? -16.852 -8.012 3.877 1.00 72.44 126 GLU A O 1
ATOM 1084 N N . GLU A 1 127 ? -16.585 -6.307 5.294 1.00 77.62 127 GLU A N 1
ATOM 1085 C CA . GLU A 1 127 ? -15.928 -5.418 4.327 1.00 77.62 127 GLU A CA 1
ATOM 1086 C C . GLU A 1 127 ? -14.579 -5.963 3.838 1.00 77.62 127 GLU A C 1
ATOM 1088 O O . GLU A 1 127 ? -14.209 -5.782 2.675 1.00 77.62 127 GLU A O 1
ATOM 1093 N N . ILE A 1 128 ? -13.852 -6.666 4.709 1.00 75.94 128 ILE A N 1
ATOM 1094 C CA . ILE A 1 128 ? -12.571 -7.288 4.359 1.00 75.94 128 ILE A CA 1
ATOM 1095 C C . ILE A 1 128 ? -12.802 -8.535 3.508 1.00 75.94 128 ILE A C 1
ATOM 1097 O O . ILE A 1 128 ? -12.099 -8.741 2.519 1.00 75.94 128 ILE A O 1
ATOM 1101 N N . ASP A 1 129 ? -13.835 -9.314 3.819 1.00 77.44 129 ASP A N 1
ATOM 1102 C CA . ASP A 1 129 ? -14.223 -10.459 2.997 1.00 77.44 129 ASP A CA 1
ATOM 1103 C C . ASP A 1 129 ? -14.701 -10.007 1.608 1.00 77.44 129 ASP A C 1
ATOM 1105 O O . ASP A 1 129 ? -14.311 -10.600 0.598 1.00 77.44 129 ASP A O 1
ATOM 1109 N N . ARG A 1 130 ? -15.457 -8.899 1.522 1.00 79.44 130 ARG A N 1
ATOM 1110 C CA . ARG A 1 130 ? -15.836 -8.284 0.238 1.00 79.44 130 ARG A CA 1
ATOM 1111 C C . ARG A 1 130 ? -14.609 -7.841 -0.554 1.00 79.44 130 ARG A C 1
ATOM 1113 O O . ARG A 1 130 ? -14.550 -8.066 -1.764 1.00 79.44 130 ARG A O 1
ATOM 1120 N N . PHE A 1 131 ? -13.627 -7.235 0.111 1.00 82.94 131 PHE A N 1
ATOM 1121 C CA . PHE A 1 131 ? -12.360 -6.879 -0.521 1.00 82.94 131 PHE A CA 1
ATOM 1122 C C . PHE A 1 131 ? -11.654 -8.113 -1.088 1.00 82.94 131 PHE A C 1
ATOM 1124 O O . PHE A 1 131 ? -11.243 -8.082 -2.247 1.00 82.94 131 PHE A O 1
ATOM 1131 N N . TYR A 1 132 ? -11.563 -9.212 -0.339 1.00 80.25 132 TYR A N 1
ATOM 1132 C CA . TYR A 1 132 ? -10.913 -10.434 -0.816 1.00 80.25 132 TYR A CA 1
ATOM 1133 C C . TYR A 1 132 ? -11.615 -11.057 -2.024 1.00 80.25 132 TYR A C 1
ATOM 1135 O O . TYR A 1 132 ? -10.955 -11.414 -3.002 1.00 80.25 132 TYR A O 1
ATOM 1143 N N . GLN A 1 133 ? -12.949 -11.088 -2.017 1.00 77.44 133 GLN A N 1
ATOM 1144 C CA . GLN A 1 133 ? -13.738 -11.564 -3.156 1.00 77.44 133 GLN A CA 1
ATOM 1145 C C . GLN A 1 133 ? -13.520 -10.717 -4.419 1.00 77.44 133 GLN A C 1
ATOM 1147 O O . GLN A 1 133 ? -13.466 -11.256 -5.522 1.00 77.44 133 GLN A O 1
ATOM 1152 N N . GLN A 1 134 ? -13.390 -9.395 -4.277 1.00 78.62 134 GLN A N 1
ATOM 1153 C CA . GLN A 1 134 ? -13.271 -8.476 -5.416 1.00 78.62 134 GLN A CA 1
ATOM 1154 C C . GLN A 1 134 ? -11.829 -8.281 -5.908 1.00 78.62 134 GLN A C 1
ATOM 1156 O O . GLN A 1 134 ? -11.624 -7.973 -7.082 1.00 78.62 134 GLN A O 1
ATOM 1161 N N . SER A 1 135 ? -10.834 -8.474 -5.039 1.00 69.44 135 SER A N 1
ATOM 1162 C CA . SER A 1 135 ? -9.402 -8.345 -5.358 1.00 69.44 135 SER A CA 1
ATOM 1163 C C . SER A 1 135 ? -8.755 -9.651 -5.841 1.00 69.44 135 SER A C 1
ATOM 1165 O O . SER A 1 135 ? -7.549 -9.682 -6.068 1.00 69.44 135 SER A O 1
ATOM 1167 N N . ASN A 1 136 ? -9.547 -10.718 -6.038 1.00 67.44 136 ASN A N 1
ATOM 1168 C CA . ASN A 1 136 ? -9.084 -12.043 -6.479 1.00 67.44 136 ASN A CA 1
ATOM 1169 C C . ASN A 1 136 ? -7.981 -12.631 -5.573 1.00 67.44 136 ASN A C 1
ATOM 1171 O O . ASN A 1 136 ? -7.081 -13.338 -6.027 1.00 67.44 136 ASN A O 1
ATOM 1175 N N . VAL A 1 137 ? -8.048 -12.301 -4.284 1.00 72.50 137 VAL A N 1
ATOM 1176 C CA . VAL A 1 137 ? -7.117 -12.746 -3.248 1.00 72.50 137 VAL A CA 1
ATOM 1177 C C . VAL A 1 137 ? -7.606 -14.070 -2.667 1.00 72.50 137 VAL A C 1
ATOM 1179 O O . VAL A 1 137 ? -8.790 -14.238 -2.377 1.00 72.50 137 VAL A O 1
ATOM 1182 N N . SER A 1 138 ? -6.691 -15.024 -2.491 1.00 59.97 138 SER A N 1
ATOM 1183 C CA . SER A 1 138 ? -7.058 -16.407 -2.167 1.00 59.97 138 SER A CA 1
ATOM 1184 C C . SER A 1 138 ? -7.207 -16.691 -0.669 1.00 59.97 138 SER A C 1
ATOM 1186 O O . SER A 1 138 ? -7.689 -17.771 -0.318 1.00 59.97 138 SER A O 1
ATOM 1188 N N . SER A 1 139 ? -6.774 -15.790 0.220 1.00 61.19 139 SER A N 1
ATOM 1189 C CA . SER A 1 139 ? -6.715 -16.064 1.657 1.00 61.19 139 SER A CA 1
ATOM 1190 C C . SER A 1 139 ? -7.551 -15.093 2.499 1.00 61.19 139 SER A C 1
ATOM 1192 O O . SER A 1 139 ? -7.386 -13.879 2.445 1.00 61.19 139 SER A O 1
ATOM 1194 N N . SER A 1 140 ? -8.462 -15.643 3.311 1.00 61.94 140 SER A N 1
ATOM 1195 C CA . SER A 1 140 ? -9.206 -14.877 4.316 1.00 61.94 140 SER A CA 1
ATOM 1196 C C . SER A 1 140 ? -8.303 -14.608 5.517 1.00 61.94 140 SER A C 1
ATOM 1198 O O . SER A 1 140 ? -7.800 -15.551 6.143 1.00 61.94 140 SER A O 1
ATOM 1200 N N . PHE A 1 141 ? -8.112 -13.344 5.876 1.00 64.12 141 PHE A N 1
ATOM 1201 C CA . PHE A 1 141 ? -7.286 -12.969 7.017 1.00 64.12 141 PHE A CA 1
ATOM 1202 C C . PHE A 1 141 ? -8.129 -12.595 8.237 1.00 64.12 141 PHE A C 1
ATOM 1204 O O . PHE A 1 141 ? -8.976 -11.706 8.190 1.00 64.12 141 PHE A O 1
ATOM 1211 N N . LEU A 1 142 ? -7.850 -13.247 9.368 1.00 61.69 142 LEU A N 1
ATOM 1212 C CA . LEU A 1 142 ? -8.445 -12.932 10.664 1.00 61.69 142 LEU A CA 1
ATOM 1213 C C . LEU A 1 142 ? -7.457 -12.122 11.507 1.00 61.69 142 LEU A C 1
ATOM 1215 O O . LEU A 1 142 ? -6.379 -12.598 11.863 1.00 61.69 142 LEU A O 1
ATOM 1219 N N . PHE A 1 143 ? -7.845 -10.906 11.888 1.00 67.81 143 PHE A N 1
ATOM 1220 C CA . PHE A 1 143 ? -7.067 -10.101 12.827 1.00 67.81 143 PHE A CA 1
ATOM 1221 C C . PHE A 1 143 ? -7.308 -10.578 14.261 1.00 67.81 143 PHE A C 1
ATOM 1223 O O . PHE A 1 143 ? -8.414 -10.452 14.787 1.00 67.81 143 PHE A O 1
ATOM 1230 N N . SER A 1 144 ? -6.259 -11.057 14.929 1.00 66.12 144 SER A N 1
ATOM 1231 C CA . SER A 1 144 ? -6.201 -11.059 16.392 1.00 66.12 144 SER A CA 1
ATOM 1232 C C . SER A 1 144 ? -5.607 -9.732 16.870 1.00 66.12 144 SER A C 1
ATOM 1234 O O . SER A 1 144 ? -4.554 -9.289 16.391 1.00 66.12 144 SER A O 1
ATOM 1236 N N . VAL A 1 145 ? -6.298 -9.058 17.787 1.00 74.25 145 VAL A N 1
ATOM 1237 C CA . VAL A 1 145 ? -5.856 -7.787 18.374 1.00 74.25 145 VAL A CA 1
ATOM 1238 C C . VAL A 1 145 ? -5.584 -8.034 19.857 1.00 74.25 145 VAL A C 1
ATOM 1240 O O . VAL A 1 145 ? -6.522 -8.398 20.565 1.00 74.25 145 VAL A O 1
ATOM 1243 N N . PRO A 1 146 ? -4.339 -7.863 20.333 1.00 75.00 146 PRO A N 1
ATOM 1244 C CA . PRO A 1 146 ? -4.031 -7.952 21.756 1.00 75.00 146 PRO A CA 1
ATOM 1245 C C . PRO A 1 146 ? -4.798 -6.888 22.548 1.00 75.00 146 PRO A C 1
ATOM 1247 O O . PRO A 1 146 ? -5.018 -5.776 22.060 1.00 75.00 146 PRO A O 1
ATOM 1250 N N . GLU A 1 147 ? -5.185 -7.204 23.782 1.00 75.62 147 GLU A N 1
ATOM 1251 C CA . GLU A 1 147 ? -5.836 -6.234 24.673 1.00 75.62 147 GLU A CA 1
ATOM 1252 C C . GLU A 1 147 ? -4.830 -5.309 25.369 1.00 75.62 147 GLU A C 1
ATOM 1254 O O . GLU A 1 147 ? -5.171 -4.180 25.724 1.00 75.62 147 GLU A O 1
ATOM 1259 N N . ASN A 1 148 ? -3.579 -5.753 25.524 1.00 85.12 148 ASN A N 1
ATOM 1260 C CA . ASN A 1 148 ? -2.535 -5.001 26.209 1.00 85.12 148 ASN A CA 1
ATOM 1261 C C . ASN A 1 148 ? -1.974 -3.871 25.325 1.00 85.12 148 ASN A C 1
ATOM 1263 O O . ASN A 1 148 ? -1.490 -4.104 24.217 1.00 85.12 148 ASN A O 1
ATOM 1267 N N . LEU A 1 149 ? -2.003 -2.640 25.846 1.00 82.94 149 LEU A N 1
ATOM 1268 C CA . LEU A 1 149 ? -1.538 -1.441 25.147 1.00 82.94 149 LEU A CA 1
ATOM 1269 C C . LEU A 1 149 ? -0.035 -1.463 24.834 1.00 82.94 149 LEU A C 1
ATOM 1271 O O . LEU A 1 149 ? 0.363 -1.093 23.733 1.00 82.94 149 LEU A O 1
ATOM 1275 N N . LEU A 1 150 ? 0.793 -1.928 25.771 1.00 83.06 150 LEU A N 1
ATOM 1276 C CA . LEU A 1 150 ? 2.244 -1.975 25.583 1.00 83.06 150 LEU A CA 1
ATOM 1277 C C . LEU A 1 150 ? 2.618 -2.982 24.485 1.00 83.06 150 LEU A C 1
ATOM 1279 O O . LEU A 1 150 ? 3.491 -2.740 23.653 1.00 83.06 150 LEU A O 1
ATOM 1283 N N . GLU A 1 151 ? 1.909 -4.111 24.456 1.00 85.06 151 GLU A N 1
ATOM 1284 C CA . GLU A 1 151 ? 2.075 -5.136 23.429 1.00 85.06 151 GLU A CA 1
ATOM 1285 C C . GLU A 1 151 ? 1.624 -4.633 22.050 1.00 85.06 151 GLU A C 1
ATOM 1287 O O . GLU A 1 151 ? 2.282 -4.903 21.046 1.00 85.06 151 GLU A O 1
ATOM 1292 N N . LEU A 1 152 ? 0.540 -3.850 21.998 1.00 85.81 152 LEU A N 1
ATOM 1293 C CA . LEU A 1 152 ? 0.063 -3.198 20.778 1.00 85.81 152 LEU A CA 1
ATOM 1294 C C . LEU A 1 152 ? 1.118 -2.264 20.176 1.00 85.81 152 LEU A C 1
ATOM 1296 O O . LEU A 1 152 ? 1.415 -2.368 18.985 1.00 85.81 152 LEU A O 1
ATOM 1300 N N . GLU A 1 153 ? 1.690 -1.369 20.981 1.00 86.44 153 GLU A N 1
ATOM 1301 C CA . GLU A 1 153 ? 2.712 -0.419 20.525 1.00 86.44 153 GLU A CA 1
ATOM 1302 C C . GLU A 1 153 ? 3.958 -1.139 20.005 1.00 86.44 153 GLU A C 1
ATOM 1304 O O . GLU A 1 153 ? 4.452 -0.829 18.917 1.00 86.44 153 GLU A O 1
ATOM 1309 N N . TYR A 1 154 ? 4.413 -2.159 20.736 1.00 88.88 154 TYR A N 1
ATOM 1310 C CA . TYR A 1 154 ? 5.542 -2.984 20.325 1.00 88.88 154 TYR A CA 1
ATOM 1311 C C . TYR A 1 154 ? 5.279 -3.704 18.993 1.00 88.88 154 TYR A C 1
ATOM 1313 O O . TYR A 1 154 ? 6.100 -3.631 18.075 1.00 88.88 154 TYR A O 1
ATOM 1321 N N . GLN A 1 155 ? 4.113 -4.344 18.837 1.00 88.88 155 GLN A N 1
ATOM 1322 C CA . GLN A 1 155 ? 3.742 -5.013 17.585 1.00 88.88 155 GLN A CA 1
ATOM 1323 C C . GLN A 1 155 ? 3.656 -4.033 16.413 1.00 88.88 155 GLN A C 1
ATOM 1325 O O . GLN A 1 155 ? 4.106 -4.347 15.312 1.00 88.88 155 GLN A O 1
ATOM 1330 N N . ILE A 1 156 ? 3.102 -2.838 16.628 1.00 89.56 156 ILE A N 1
ATOM 1331 C CA . ILE A 1 156 ? 3.025 -1.804 15.593 1.00 89.56 156 ILE A CA 1
ATOM 1332 C C . ILE A 1 156 ? 4.422 -1.420 15.109 1.00 89.56 156 ILE A C 1
ATOM 1334 O O . ILE A 1 156 ? 4.627 -1.292 13.899 1.00 89.56 156 ILE A O 1
ATOM 1338 N N . GLU A 1 157 ? 5.375 -1.242 16.021 1.00 90.19 157 GLU A N 1
ATOM 1339 C CA . GLU A 1 157 ? 6.736 -0.859 15.655 1.00 90.19 157 GLU A CA 1
ATOM 1340 C C . GLU A 1 157 ? 7.458 -1.977 14.892 1.00 90.19 157 GLU A C 1
ATOM 1342 O O . GLU A 1 157 ? 8.048 -1.720 13.841 1.00 90.19 157 GLU A O 1
ATOM 1347 N N . LEU A 1 158 ? 7.305 -3.231 15.328 1.00 92.00 158 LEU A N 1
ATOM 1348 C CA . LEU A 1 158 ? 7.817 -4.392 14.594 1.00 92.00 158 LEU A CA 1
ATOM 1349 C C . LEU A 1 158 ? 7.251 -4.475 13.171 1.00 92.00 158 LEU A C 1
ATOM 1351 O O . LEU A 1 158 ? 7.999 -4.659 12.209 1.00 92.00 158 LEU A O 1
ATOM 1355 N N . LEU A 1 159 ? 5.936 -4.296 13.010 1.00 91.62 159 LEU A N 1
ATOM 1356 C CA . LEU A 1 159 ? 5.295 -4.330 11.695 1.00 91.62 159 LEU A CA 1
ATOM 1357 C C . LEU A 1 159 ? 5.788 -3.193 10.793 1.00 91.62 159 LEU A C 1
ATOM 1359 O O . LEU A 1 159 ? 6.039 -3.419 9.610 1.00 91.62 159 LEU A O 1
ATOM 1363 N N . LYS A 1 160 ? 5.982 -1.979 11.327 1.00 90.75 160 LYS A N 1
ATOM 1364 C CA . LYS A 1 160 ? 6.555 -0.861 10.554 1.00 90.75 160 LYS A CA 1
ATOM 1365 C C . LYS A 1 160 ? 7.955 -1.189 10.048 1.00 90.75 160 LYS A C 1
ATOM 1367 O O . LYS A 1 160 ? 8.268 -0.894 8.889 1.00 90.75 160 LYS A O 1
ATOM 1372 N N . GLN A 1 161 ? 8.794 -1.763 10.909 1.00 92.06 161 GLN A N 1
ATOM 1373 C CA . GLN A 1 161 ? 10.146 -2.168 10.541 1.00 92.06 161 GLN A CA 1
ATOM 1374 C C . GLN A 1 161 ? 10.102 -3.232 9.447 1.00 92.06 161 GLN A C 1
ATOM 1376 O O . GLN A 1 161 ? 10.771 -3.069 8.427 1.00 92.06 161 GLN A O 1
ATOM 1381 N N . ARG A 1 162 ? 9.235 -4.242 9.593 1.00 92.69 162 ARG A N 1
ATOM 1382 C CA . ARG A 1 162 ? 9.057 -5.312 8.608 1.00 92.69 162 ARG A CA 1
ATOM 1383 C C . ARG A 1 162 ? 8.590 -4.796 7.246 1.00 92.69 162 ARG A C 1
ATOM 1385 O O . ARG A 1 162 ? 9.221 -5.109 6.244 1.00 92.69 162 ARG A O 1
ATOM 1392 N N . ILE A 1 163 ? 7.556 -3.952 7.202 1.00 92.38 163 ILE A N 1
ATOM 1393 C CA . ILE A 1 163 ? 7.059 -3.339 5.954 1.00 92.38 163 ILE A CA 1
ATOM 1394 C C . ILE A 1 163 ? 8.170 -2.527 5.275 1.00 92.38 163 ILE A C 1
ATOM 1396 O O . ILE A 1 163 ? 8.387 -2.633 4.070 1.00 92.38 163 ILE A O 1
ATOM 1400 N N . THR A 1 164 ? 8.913 -1.735 6.055 1.00 91.50 164 THR A N 1
ATOM 1401 C CA . THR A 1 164 ? 10.019 -0.918 5.529 1.00 91.50 164 THR A CA 1
ATOM 1402 C C . THR A 1 164 ? 11.158 -1.791 4.998 1.00 91.50 164 THR A C 1
ATOM 1404 O O . THR A 1 164 ? 11.781 -1.447 3.996 1.00 91.50 164 THR A O 1
ATOM 1407 N N . GLN A 1 165 ? 11.444 -2.909 5.665 1.00 92.19 165 GLN A N 1
ATOM 1408 C CA . GLN A 1 165 ? 12.452 -3.867 5.231 1.00 92.19 165 GLN A CA 1
ATOM 1409 C C . GLN A 1 165 ? 12.055 -4.522 3.907 1.00 92.19 165 GLN A C 1
ATOM 1411 O O . GLN A 1 165 ? 12.847 -4.465 2.973 1.00 92.19 165 GLN A O 1
ATOM 1416 N N . LEU A 1 166 ? 10.834 -5.058 3.805 1.00 90.19 166 LEU A N 1
ATOM 1417 C CA . LEU A 1 166 ? 10.333 -5.691 2.580 1.00 90.19 166 LEU A CA 1
ATOM 1418 C C . LEU A 1 166 ? 10.364 -4.726 1.391 1.00 90.19 166 LEU A C 1
ATOM 1420 O O . LEU A 1 166 ? 10.805 -5.087 0.306 1.00 90.19 166 LEU A O 1
ATOM 1424 N N . HIS A 1 167 ? 9.972 -3.469 1.607 1.00 89.31 167 HIS A N 1
ATOM 1425 C CA . HIS A 1 167 ? 10.038 -2.446 0.566 1.00 89.31 167 HIS A CA 1
ATOM 1426 C C . HIS A 1 167 ? 11.478 -2.187 0.089 1.00 89.31 167 HIS A C 1
ATOM 1428 O O . HIS A 1 167 ? 11.742 -2.177 -1.110 1.00 89.31 167 HIS A O 1
ATOM 1434 N N . LYS A 1 168 ? 12.437 -2.059 1.016 1.00 89.75 168 LYS A N 1
ATOM 1435 C CA . LYS A 1 168 ? 13.860 -1.884 0.672 1.00 89.75 168 LYS A CA 1
ATOM 1436 C C . LYS A 1 168 ? 14.467 -3.115 0.000 1.00 89.75 168 LYS A C 1
ATOM 1438 O O . LYS A 1 168 ? 15.388 -2.976 -0.800 1.00 89.75 168 LYS A O 1
ATOM 1443 N N . GLU A 1 169 ? 14.030 -4.312 0.376 1.00 88.88 169 GLU A N 1
ATOM 1444 C CA . GLU A 1 169 ? 14.458 -5.560 -0.258 1.00 88.88 169 GLU A CA 1
ATOM 1445 C C . GLU A 1 169 ? 13.973 -5.610 -1.708 1.00 88.88 169 GLU A C 1
ATOM 1447 O O . GLU A 1 169 ? 14.802 -5.794 -2.598 1.00 88.88 169 GLU A O 1
ATOM 1452 N N . ALA A 1 170 ? 12.700 -5.291 -1.961 1.00 85.25 170 ALA A N 1
ATOM 1453 C CA . ALA A 1 170 ? 12.154 -5.187 -3.313 1.00 85.25 170 ALA A CA 1
ATOM 1454 C C . ALA A 1 170 ? 12.913 -4.155 -4.173 1.00 85.25 170 ALA A C 1
ATOM 1456 O O . ALA A 1 170 ? 13.329 -4.457 -5.291 1.00 85.25 170 ALA A O 1
ATOM 1457 N N . GLU A 1 171 ? 13.195 -2.958 -3.643 1.00 85.62 171 GLU A N 1
ATOM 1458 C CA . GLU A 1 171 ? 14.000 -1.949 -4.354 1.00 85.62 171 GLU A CA 1
ATOM 1459 C C . GLU A 1 171 ? 15.406 -2.459 -4.704 1.00 85.62 171 GLU A C 1
ATOM 1461 O O . GLU A 1 171 ? 15.905 -2.250 -5.815 1.00 85.62 171 GLU A O 1
ATOM 1466 N N . LYS A 1 172 ? 16.064 -3.146 -3.763 1.00 86.75 172 LYS A N 1
ATOM 1467 C CA . LYS A 1 172 ? 17.395 -3.724 -3.986 1.00 86.75 172 LYS A CA 1
ATOM 1468 C C . LYS A 1 172 ? 17.368 -4.825 -5.035 1.00 86.75 172 LYS A C 1
ATOM 1470 O O . LYS A 1 172 ? 18.304 -4.898 -5.828 1.00 86.75 172 LYS A O 1
ATOM 1475 N N . GLU A 1 173 ? 16.341 -5.667 -5.051 1.00 83.69 173 GLU A N 1
ATOM 1476 C CA . GLU A 1 173 ? 16.184 -6.715 -6.061 1.00 83.69 173 GLU A CA 1
ATOM 1477 C C . GLU A 1 173 ? 16.013 -6.122 -7.457 1.00 83.69 173 GLU A C 1
ATOM 1479 O O . GLU A 1 173 ? 16.716 -6.532 -8.385 1.00 83.69 173 GLU A O 1
ATOM 1484 N N . ILE A 1 174 ? 15.184 -5.084 -7.586 1.00 80.00 174 ILE A N 1
ATOM 1485 C CA . ILE A 1 174 ? 15.017 -4.332 -8.833 1.00 80.00 174 ILE A CA 1
ATOM 1486 C C . ILE A 1 174 ? 16.375 -3.775 -9.295 1.00 80.00 174 ILE A C 1
ATOM 1488 O O . ILE A 1 174 ? 16.815 -4.042 -10.417 1.00 80.00 174 ILE A O 1
ATOM 1492 N N . LEU A 1 175 ? 17.105 -3.073 -8.422 1.00 81.88 175 LEU A N 1
ATOM 1493 C CA . LEU A 1 175 ? 18.437 -2.535 -8.736 1.00 81.88 175 LEU A CA 1
ATOM 1494 C C . LEU A 1 175 ? 19.463 -3.633 -9.071 1.00 81.88 175 LEU A C 1
ATOM 1496 O O . LEU A 1 175 ? 20.320 -3.452 -9.944 1.00 81.88 175 LEU A O 1
ATOM 1500 N N . ALA A 1 176 ? 19.388 -4.790 -8.413 1.00 80.31 176 ALA A N 1
ATOM 1501 C CA . ALA A 1 176 ? 20.247 -5.937 -8.681 1.00 80.31 176 ALA A CA 1
ATOM 1502 C C . ALA A 1 176 ? 19.965 -6.552 -10.063 1.00 80.31 176 ALA A C 1
ATOM 1504 O O . ALA A 1 176 ? 20.902 -6.954 -10.755 1.00 80.31 176 ALA A O 1
ATOM 1505 N N . MET A 1 177 ? 18.702 -6.597 -10.498 1.00 72.75 177 MET A N 1
ATOM 1506 C CA . MET A 1 177 ? 18.338 -7.037 -11.848 1.00 72.75 177 MET A CA 1
ATOM 1507 C C . MET A 1 177 ? 18.866 -6.072 -12.914 1.00 72.75 177 MET A C 1
ATOM 1509 O O . MET A 1 177 ? 19.486 -6.516 -13.883 1.00 72.75 177 MET A O 1
ATOM 1513 N N . PHE A 1 178 ? 18.711 -4.760 -12.705 1.00 70.25 178 PHE A N 1
ATOM 1514 C CA . PHE A 1 178 ? 19.239 -3.750 -13.627 1.00 70.25 178 PHE A CA 1
ATOM 1515 C C . PHE A 1 178 ? 20.774 -3.755 -13.697 1.00 70.25 178 PHE A C 1
ATOM 1517 O O . PHE A 1 178 ? 21.340 -3.671 -14.785 1.00 70.25 178 PHE A O 1
ATOM 1524 N N . SER A 1 179 ? 21.467 -3.913 -12.566 1.00 67.56 179 SER A N 1
ATOM 1525 C CA . SER A 1 179 ? 22.940 -3.923 -12.527 1.00 67.56 179 SER A CA 1
ATOM 1526 C C . SER A 1 179 ? 23.574 -5.209 -13.077 1.00 67.56 179 SER A C 1
ATOM 1528 O O . SER A 1 179 ? 24.702 -5.173 -13.574 1.00 67.56 179 SER A O 1
ATOM 1530 N N . LYS A 1 180 ? 22.866 -6.348 -13.054 1.00 63.31 180 LYS A N 1
ATOM 1531 C CA . LYS A 1 180 ? 23.337 -7.611 -13.658 1.00 63.31 180 LYS A CA 1
ATOM 1532 C C . LYS A 1 180 ? 23.242 -7.636 -15.188 1.00 63.31 180 LYS A C 1
ATOM 1534 O O . LYS A 1 180 ? 23.903 -8.466 -15.819 1.00 63.31 180 LYS A O 1
ATOM 1539 N N . GLY A 1 181 ? 22.487 -6.722 -15.796 1.00 61.19 181 GLY A N 1
ATOM 1540 C CA . GLY A 1 181 ? 22.431 -6.529 -17.243 1.00 61.19 181 GLY A CA 1
ATOM 1541 C C . GLY A 1 181 ? 23.719 -5.909 -17.787 1.00 61.19 181 GLY A C 1
ATOM 1542 O O . GLY A 1 181 ? 23.738 -4.741 -18.155 1.00 61.19 181 GLY A O 1
ATOM 1543 N N . LYS A 1 182 ? 24.821 -6.670 -17.854 1.00 65.44 182 LYS A N 1
ATOM 1544 C CA . LYS A 1 182 ? 26.034 -6.215 -18.557 1.00 65.44 182 LYS A CA 1
ATOM 1545 C C . LYS A 1 182 ? 25.644 -5.844 -19.997 1.00 65.44 182 LYS A C 1
ATOM 1547 O O . LYS A 1 182 ? 25.129 -6.721 -20.697 1.00 65.44 182 LYS A O 1
ATOM 1552 N N . PRO A 1 183 ? 25.913 -4.617 -20.480 1.00 69.12 183 PRO A N 1
ATOM 1553 C CA . PRO A 1 183 ? 25.463 -4.156 -21.792 1.00 69.12 183 PRO A CA 1
ATOM 1554 C C . PRO A 1 183 ? 26.342 -4.731 -22.917 1.00 69.12 183 PRO A C 1
ATOM 1556 O O . PRO A 1 183 ? 26.997 -4.006 -23.661 1.00 69.12 183 PRO A O 1
ATOM 1559 N N . ARG A 1 184 ? 26.387 -6.067 -23.043 1.00 72.31 184 ARG A N 1
ATOM 1560 C CA . ARG A 1 184 ? 27.217 -6.789 -24.024 1.00 72.31 184 ARG A CA 1
ATOM 1561 C C . ARG A 1 184 ? 26.932 -6.318 -25.452 1.00 72.31 184 ARG A C 1
ATOM 1563 O O . ARG A 1 184 ? 27.867 -6.088 -26.208 1.00 72.31 184 ARG A O 1
ATOM 1570 N N . TYR A 1 185 ? 25.660 -6.103 -25.787 1.00 76.62 185 TYR A N 1
ATOM 1571 C CA . TYR A 1 185 ? 25.257 -5.598 -27.100 1.00 76.62 185 TYR A CA 1
ATOM 1572 C C . TYR A 1 185 ? 25.634 -4.130 -27.324 1.00 76.62 185 TYR A C 1
ATOM 1574 O O . TYR A 1 185 ? 26.005 -3.776 -28.440 1.00 76.62 185 TYR A O 1
ATOM 1582 N N . SER A 1 186 ? 25.622 -3.288 -26.284 1.00 80.19 186 SER A N 1
ATOM 1583 C CA . SER A 1 186 ? 26.028 -1.884 -26.422 1.00 80.19 186 SER A CA 1
ATOM 1584 C C . SER A 1 186 ? 27.508 -1.757 -26.776 1.00 80.19 186 SER A C 1
ATOM 1586 O O . SER A 1 186 ? 27.853 -0.912 -27.592 1.00 80.19 186 SER A O 1
ATOM 1588 N N . TYR A 1 187 ? 28.376 -2.626 -26.242 1.00 85.31 187 TYR A N 1
ATOM 1589 C CA . TYR A 1 187 ? 29.790 -2.659 -26.637 1.00 85.31 187 TYR A CA 1
ATOM 1590 C C . TYR A 1 187 ? 29.991 -3.113 -28.088 1.00 85.31 187 TYR A C 1
ATOM 1592 O O . TYR A 1 187 ? 30.843 -2.561 -28.778 1.00 85.31 187 TYR A O 1
ATOM 1600 N N . VAL A 1 188 ? 29.191 -4.070 -28.573 1.00 86.81 188 VAL A N 1
ATOM 1601 C CA . VAL A 1 188 ? 29.220 -4.498 -29.984 1.00 86.81 188 VAL A CA 1
ATOM 1602 C C . VAL A 1 188 ? 28.786 -3.351 -30.900 1.00 86.81 188 VAL A C 1
ATOM 1604 O O . VAL A 1 188 ? 29.464 -3.060 -31.880 1.00 86.81 188 VAL A O 1
ATOM 1607 N N . LEU A 1 189 ? 27.701 -2.649 -30.554 1.00 88.62 189 LEU A N 1
ATOM 1608 C CA . LEU A 1 189 ? 27.236 -1.488 -31.314 1.00 88.62 189 LEU A CA 1
ATOM 1609 C C . LEU A 1 189 ? 28.263 -0.349 -31.305 1.00 88.62 189 LEU A C 1
ATOM 1611 O O . LEU A 1 189 ? 28.505 0.269 -32.340 1.00 88.62 189 LEU A O 1
ATOM 1615 N N . LEU A 1 190 ? 28.887 -0.083 -30.154 1.00 91.25 190 LEU A N 1
ATOM 1616 C CA . LEU A 1 190 ? 29.946 0.916 -30.022 1.00 91.25 190 LEU A CA 1
ATOM 1617 C C . LEU A 1 190 ? 31.144 0.561 -30.914 1.00 91.25 190 LEU A C 1
ATOM 1619 O O . LEU A 1 190 ? 31.632 1.415 -31.647 1.00 91.25 190 LEU A O 1
ATOM 1623 N N . ALA A 1 191 ? 31.575 -0.704 -30.907 1.00 93.50 191 ALA A N 1
ATOM 1624 C CA . ALA A 1 191 ? 32.668 -1.181 -31.748 1.00 93.50 191 ALA A CA 1
ATOM 1625 C C . ALA A 1 191 ? 32.353 -1.025 -33.243 1.00 93.50 191 ALA A C 1
ATOM 1627 O O . ALA A 1 191 ? 33.204 -0.564 -33.997 1.00 93.50 191 ALA A O 1
ATOM 1628 N N . ILE A 1 192 ? 31.121 -1.330 -33.668 1.00 93.56 192 ILE A N 1
ATOM 1629 C CA . ILE A 1 192 ? 30.680 -1.119 -35.056 1.00 93.56 192 ILE A CA 1
ATOM 1630 C C . ILE A 1 192 ? 30.730 0.369 -35.427 1.00 93.56 192 ILE A C 1
ATOM 1632 O O . ILE A 1 192 ? 31.245 0.703 -36.488 1.00 93.56 192 ILE A O 1
ATOM 1636 N N . ASN A 1 193 ? 30.256 1.269 -34.558 1.00 91.38 193 ASN A N 1
ATOM 1637 C CA . ASN A 1 193 ? 30.320 2.714 -34.815 1.00 91.38 193 ASN A CA 1
ATOM 1638 C C . ASN A 1 193 ? 31.766 3.207 -34.969 1.00 91.38 193 ASN A C 1
ATOM 1640 O O . ASN A 1 193 ? 32.059 3.974 -35.883 1.00 91.38 193 ASN A O 1
ATOM 1644 N N . ILE A 1 194 ? 32.679 2.727 -34.120 1.00 93.62 194 ILE A N 1
ATOM 1645 C CA . ILE A 1 194 ? 34.108 3.054 -34.215 1.00 93.62 194 ILE A CA 1
ATOM 1646 C C . ILE A 1 194 ? 34.698 2.522 -35.528 1.00 93.62 194 ILE A C 1
ATOM 1648 O O . ILE A 1 194 ? 35.430 3.239 -36.203 1.00 93.62 194 ILE A O 1
ATOM 1652 N N . LEU A 1 195 ? 34.357 1.295 -35.931 1.00 92.88 195 LEU A N 1
ATOM 1653 C CA . LEU A 1 195 ? 34.829 0.717 -37.193 1.00 92.88 195 LEU A CA 1
ATOM 1654 C C . LEU A 1 195 ? 34.316 1.487 -38.415 1.00 92.88 195 LEU A C 1
ATOM 1656 O O . LEU A 1 195 ? 35.080 1.709 -39.349 1.00 92.88 195 LEU A O 1
ATOM 1660 N N . VAL A 1 196 ? 33.055 1.927 -38.404 1.00 89.12 196 VAL A N 1
ATOM 1661 C CA . VAL A 1 196 ? 32.487 2.770 -39.470 1.00 89.12 196 VAL A CA 1
ATOM 1662 C C . VAL A 1 196 ? 33.204 4.118 -39.537 1.00 89.12 196 VAL A C 1
ATOM 1664 O O . VAL A 1 196 ? 33.533 4.570 -40.631 1.00 89.12 196 VAL A O 1
ATOM 1667 N N . PHE A 1 197 ? 33.494 4.734 -38.389 1.00 87.94 197 PHE A N 1
ATOM 1668 C CA . PHE A 1 197 ? 34.251 5.984 -38.326 1.00 87.94 197 PHE A CA 1
ATOM 1669 C C . PHE A 1 197 ? 35.658 5.827 -38.919 1.00 87.94 197 PHE A C 1
ATOM 1671 O O . PHE A 1 197 ? 36.044 6.594 -39.797 1.00 87.94 197 PHE A O 1
ATOM 1678 N N . LEU A 1 198 ? 36.386 4.779 -38.522 1.00 86.62 198 LEU A N 1
ATOM 1679 C CA . LEU A 1 198 ? 37.711 4.483 -39.073 1.00 86.62 198 LEU A CA 1
ATOM 1680 C C . LEU A 1 198 ? 37.652 4.198 -40.578 1.00 86.62 198 LEU A C 1
ATOM 1682 O O . LEU A 1 198 ? 38.500 4.670 -41.327 1.00 86.62 198 LEU A O 1
ATOM 1686 N N . PHE A 1 199 ? 36.644 3.458 -41.043 1.00 84.44 199 PHE A N 1
ATOM 1687 C CA . PHE A 1 199 ? 36.476 3.180 -42.468 1.00 84.44 199 PHE A CA 1
ATOM 1688 C C . PHE A 1 199 ? 36.239 4.460 -43.280 1.00 84.44 199 PHE A C 1
ATOM 1690 O O . PHE A 1 199 ? 36.832 4.624 -44.345 1.00 84.44 199 PHE A O 1
ATOM 1697 N N . LEU A 1 200 ? 35.423 5.385 -42.767 1.00 82.44 200 LEU A N 1
ATOM 1698 C CA . LEU A 1 200 ? 35.206 6.695 -43.384 1.00 82.44 200 LEU A CA 1
ATOM 1699 C C . LEU A 1 200 ? 36.488 7.534 -43.417 1.00 82.44 200 LEU A C 1
ATOM 1701 O O . LEU A 1 200 ? 36.759 8.173 -44.429 1.00 82.44 200 LEU A O 1
ATOM 1705 N N . GLU A 1 201 ? 37.292 7.500 -42.356 1.00 80.69 201 GLU A N 1
ATOM 1706 C CA . GLU A 1 201 ? 38.555 8.243 -42.287 1.00 80.69 201 GLU A CA 1
ATOM 1707 C C . GLU A 1 201 ? 39.616 7.690 -43.255 1.00 80.69 201 GLU A C 1
ATOM 1709 O O . GLU A 1 201 ? 40.304 8.459 -43.925 1.00 80.69 201 GLU A O 1
ATOM 1714 N N . TYR A 1 202 ? 39.693 6.364 -43.420 1.00 77.88 202 TYR A N 1
ATOM 1715 C CA . TYR A 1 202 ? 40.589 5.728 -44.394 1.00 77.88 202 TYR A CA 1
ATOM 1716 C C . TYR A 1 202 ? 40.115 5.872 -45.852 1.00 77.88 202 TYR A C 1
ATOM 1718 O O . TYR A 1 202 ? 40.946 6.019 -46.748 1.00 77.88 202 TYR A O 1
ATOM 1726 N N . ALA A 1 203 ? 38.803 5.830 -46.116 1.00 73.88 203 ALA A N 1
ATOM 1727 C CA . ALA A 1 203 ? 38.244 5.991 -47.464 1.00 73.88 203 ALA A CA 1
ATOM 1728 C C . ALA A 1 203 ? 38.162 7.465 -47.912 1.00 73.88 203 ALA A C 1
ATOM 1730 O O . ALA A 1 203 ? 38.193 7.750 -49.108 1.00 73.88 203 ALA A O 1
ATOM 1731 N N . GLY A 1 204 ? 38.071 8.405 -46.966 1.00 60.03 204 GLY A N 1
ATOM 1732 C CA . GLY A 1 204 ? 37.956 9.848 -47.187 1.00 60.03 204 GLY A CA 1
ATOM 1733 C C . GLY A 1 204 ? 39.271 10.611 -47.023 1.00 60.03 204 GLY A C 1
ATOM 1734 O O . GLY A 1 204 ? 39.266 11.680 -46.423 1.00 60.03 204 GLY A O 1
ATOM 1735 N N . GLY A 1 205 ? 40.389 10.072 -47.523 1.00 54.56 205 GLY A N 1
ATOM 1736 C CA . GLY A 1 205 ? 41.757 10.585 -47.341 1.00 54.56 205 GLY A CA 1
ATOM 1737 C C . GLY A 1 205 ? 42.082 11.979 -47.916 1.00 54.56 205 GLY A C 1
ATOM 1738 O O . GLY A 1 205 ? 43.062 12.123 -48.643 1.00 54.56 205 GLY A O 1
ATOM 1739 N N . ALA A 1 206 ? 41.329 13.024 -47.572 1.00 52.59 206 ALA A N 1
ATOM 1740 C CA . ALA A 1 206 ? 41.735 14.414 -47.758 1.00 52.59 206 ALA A CA 1
ATOM 1741 C C . ALA A 1 206 ? 41.282 15.270 -46.558 1.00 52.59 206 ALA A C 1
ATOM 1743 O O . ALA A 1 206 ? 40.080 15.399 -46.315 1.00 52.59 206 ALA A O 1
ATOM 1744 N N . PRO A 1 207 ? 42.210 15.898 -45.812 1.00 51.03 207 PRO A N 1
ATOM 1745 C CA . PRO A 1 207 ? 41.846 16.804 -44.737 1.00 51.03 207 PRO A CA 1
ATOM 1746 C C . PRO A 1 207 ? 41.299 18.102 -45.342 1.00 51.03 207 PRO A C 1
ATOM 1748 O O . PRO A 1 207 ? 42.054 18.944 -45.829 1.00 51.03 207 PRO A O 1
ATOM 1751 N N . LEU A 1 208 ? 39.980 18.296 -45.286 1.00 53.59 208 LEU A N 1
ATOM 1752 C CA . LEU A 1 208 ? 39.356 19.613 -45.439 1.00 53.59 208 LEU A CA 1
ATOM 1753 C C . LEU A 1 208 ? 39.612 20.425 -44.159 1.00 53.59 208 LEU A C 1
ATOM 1755 O O . LEU A 1 208 ? 38.720 20.662 -43.352 1.00 53.59 208 LEU A O 1
ATOM 1759 N N . ILE A 1 209 ? 40.870 20.821 -43.962 1.00 50.34 209 ILE A N 1
ATOM 1760 C CA . ILE A 1 209 ? 41.244 21.897 -43.046 1.00 50.34 209 ILE A CA 1
ATOM 1761 C C . ILE A 1 209 ? 41.143 23.188 -43.866 1.00 50.34 209 ILE A C 1
ATOM 1763 O O . ILE A 1 209 ? 41.982 23.393 -44.749 1.00 50.34 209 ILE A O 1
ATOM 1767 N N . PRO A 1 210 ? 40.159 24.071 -43.628 1.00 49.69 210 PRO A N 1
ATOM 1768 C CA . PRO A 1 210 ? 40.206 25.399 -44.213 1.00 49.69 210 PRO A CA 1
ATOM 1769 C C . PRO A 1 210 ? 41.344 26.160 -43.523 1.00 49.69 210 PRO A C 1
ATOM 1771 O O . PRO A 1 210 ? 41.308 26.400 -42.316 1.00 49.69 210 PRO A O 1
ATOM 1774 N N . LYS A 1 211 ? 42.398 26.497 -44.274 1.00 42.34 211 LYS A N 1
ATOM 1775 C CA . LYS A 1 211 ? 43.321 27.555 -43.852 1.00 42.34 211 LYS A CA 1
ATOM 1776 C C . LYS A 1 211 ? 42.617 28.899 -44.067 1.00 42.34 211 LYS A C 1
ATOM 1778 O O . LYS A 1 211 ? 41.985 29.076 -45.104 1.00 42.34 211 LYS A O 1
ATOM 1783 N N . PHE A 1 212 ? 42.731 29.734 -43.034 1.00 46.00 212 PHE A N 1
ATOM 1784 C CA . PHE A 1 212 ? 42.246 31.108 -42.858 1.00 46.00 212 PHE A CA 1
ATOM 1785 C C . PHE A 1 212 ? 42.105 31.947 -44.130 1.00 46.00 212 PHE A C 1
ATOM 1787 O O . PHE A 1 212 ? 43.047 31.922 -44.955 1.00 46.00 212 PHE A O 1
#